Protein AF-0000000087667902 (afdb_homodimer)

Structure (mmCIF, N/CA/C/O backbone):
data_AF-0000000087667902-model_v1
#
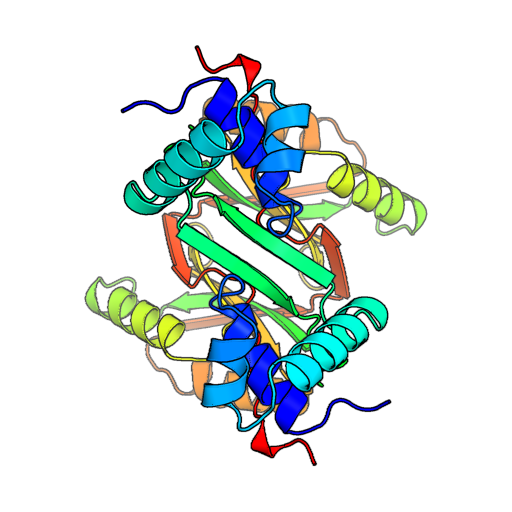loop_
_entity.id
_entity.type
_entity.pdbx_description
1 polymer 'ArsR family transcriptional regulator'
#
loop_
_atom_site.group_PDB
_atom_site.id
_atom_site.type_symbol
_atom_site.label_atom_id
_atom_site.label_alt_id
_atom_site.label_comp_id
_atom_site.label_asym_id
_atom_site.label_entity_id
_atom_site.label_seq_id
_atom_site.pdbx_PDB_ins_code
_atom_site.Cartn_x
_atom_site.Cartn_y
_atom_site.Cartn_z
_atom_site.occupancy
_atom_site.B_iso_or_equiv
_atom_site.auth_seq_id
_atom_site.auth_comp_id
_atom_site.auth_asym_id
_atom_site.auth_atom_id
_atom_site.pdbx_PDB_model_num
ATOM 1 N N . MET A 1 1 ? 5.004 14.547 21.516 1 58.75 1 MET A N 1
ATOM 2 C CA . MET A 1 1 ? 4.434 15.859 21.219 1 58.75 1 MET A CA 1
ATOM 3 C C . MET A 1 1 ? 3.492 15.789 20.016 1 58.75 1 MET A C 1
ATOM 5 O O . MET A 1 1 ? 3.701 14.992 19.109 1 58.75 1 MET A O 1
ATOM 9 N N . PRO A 1 2 ? 2.426 16.562 20.031 1 82.88 2 PRO A N 1
ATOM 10 C CA . PRO A 1 2 ? 1.432 16.516 18.953 1 82.88 2 PRO A CA 1
ATOM 11 C C . PRO A 1 2 ? 1.972 17.031 17.625 1 82.88 2 PRO A C 1
ATOM 13 O O . PRO A 1 2 ? 2.857 17.891 17.609 1 82.88 2 PRO A O 1
ATOM 16 N N . ILE A 1 3 ? 1.741 16.406 16.531 1 91.69 3 ILE A N 1
ATOM 17 C CA . ILE A 1 3 ? 2.057 16.828 15.172 1 91.69 3 ILE A CA 1
ATOM 18 C C . ILE A 1 3 ? 1.491 18.219 14.914 1 91.69 3 ILE A C 1
ATOM 20 O O . ILE A 1 3 ? 0.344 18.5 15.266 1 91.69 3 ILE A O 1
ATOM 24 N N . ASP A 1 4 ? 2.363 19.141 14.516 1 95.12 4 ASP A N 1
ATOM 25 C CA . ASP A 1 4 ? 1.864 20.484 14.188 1 95.12 4 ASP A CA 1
ATOM 26 C C . ASP A 1 4 ? 1.759 20.672 12.68 1 95.12 4 ASP A C 1
ATOM 28 O O . ASP A 1 4 ? 1.912 19.719 11.914 1 95.12 4 ASP A O 1
ATOM 32 N N . ARG A 1 5 ? 1.435 21.906 12.273 1 95.88 5 ARG A N 1
ATOM 33 C CA . ARG A 1 5 ? 1.163 22.219 10.875 1 95.88 5 ARG A CA 1
ATOM 34 C C . ARG A 1 5 ? 2.393 21.953 10.008 1 95.88 5 ARG A C 1
ATOM 36 O O . ARG A 1 5 ? 2.277 21.453 8.891 1 95.88 5 ARG A O 1
ATOM 43 N N . LEU A 1 6 ? 3.531 22.312 10.484 1 96.31 6 LEU A N 1
ATOM 44 C CA . LEU A 1 6 ? 4.766 22.125 9.734 1 96.31 6 LEU A CA 1
ATOM 45 C C . LEU A 1 6 ? 5.074 20.641 9.57 1 96.31 6 LEU A C 1
ATOM 47 O O . LEU A 1 6 ? 5.488 20.188 8.5 1 96.31 6 LEU A O 1
ATOM 51 N N . ASP A 1 7 ? 4.867 19.875 10.641 1 97.12 7 ASP A N 1
ATOM 52 C CA . ASP A 1 7 ? 5.004 18.422 10.555 1 97.12 7 ASP A CA 1
ATOM 53 C C . ASP A 1 7 ? 4.086 17.859 9.477 1 97.12 7 ASP A C 1
ATOM 55 O O . ASP A 1 7 ? 4.512 17.016 8.672 1 97.12 7 ASP A O 1
ATOM 59 N N . ALA A 1 8 ? 2.859 18.312 9.531 1 96.5 8 ALA A N 1
ATOM 60 C CA . ALA A 1 8 ? 1.869 17.844 8.57 1 96.5 8 ALA A CA 1
ATOM 61 C C . ALA A 1 8 ? 2.318 18.125 7.141 1 96.5 8 ALA A C 1
ATOM 63 O O . ALA A 1 8 ? 2.184 17.281 6.258 1 96.5 8 ALA A O 1
ATOM 64 N N . LYS A 1 9 ? 2.805 19.281 6.895 1 96.88 9 LYS A N 1
ATOM 65 C CA . LYS A 1 9 ? 3.297 19.641 5.566 1 96.88 9 LYS A CA 1
ATOM 66 C C . LYS A 1 9 ? 4.457 18.734 5.152 1 96.88 9 LYS A C 1
ATOM 68 O O . LYS A 1 9 ? 4.512 18.266 4.012 1 96.88 9 LYS A O 1
ATOM 73 N N . LEU A 1 10 ? 5.398 18.547 6.062 1 97.75 10 LEU A N 1
ATOM 74 C CA . LEU A 1 10 ? 6.527 17.656 5.785 1 97.75 10 LEU A CA 1
ATOM 75 C C . LEU A 1 10 ? 6.047 16.25 5.449 1 97.75 10 LEU A C 1
ATOM 77 O O . LEU A 1 10 ? 6.535 15.641 4.496 1 97.75 10 LEU A O 1
ATOM 81 N N . LEU A 1 11 ? 5.117 15.797 6.223 1 97.56 11 LEU A N 1
ATOM 82 C CA . LEU A 1 11 ? 4.582 14.453 6.012 1 97.56 11 LEU A CA 1
ATOM 83 C C . LEU A 1 11 ? 3.945 14.328 4.633 1 97.56 11 LEU A C 1
ATOM 85 O O . LEU A 1 11 ? 4.098 13.305 3.963 1 97.56 11 LEU A O 1
ATOM 89 N N . ASN A 1 12 ? 3.258 15.336 4.238 1 96.38 12 ASN A N 1
ATOM 90 C CA . ASN A 1 12 ? 2.664 15.328 2.906 1 96.38 12 ASN A CA 1
ATOM 91 C C . ASN A 1 12 ? 3.727 15.195 1.82 1 96.38 12 ASN A C 1
ATOM 93 O O . ASN A 1 12 ? 3.551 14.438 0.863 1 96.38 12 ASN A O 1
ATOM 97 N N . LEU A 1 13 ? 4.77 15.867 1.963 1 97.12 13 LEU A N 1
ATOM 98 C CA . LEU A 1 13 ? 5.824 15.898 0.954 1 97.12 13 LEU A CA 1
ATOM 99 C C . LEU A 1 13 ? 6.547 14.555 0.89 1 97.12 13 LEU A C 1
ATOM 101 O O . LEU A 1 13 ? 6.785 14.023 -0.198 1 97.12 13 LEU A O 1
ATOM 105 N N . ILE A 1 14 ? 6.801 13.93 2.018 1 97.31 14 ILE A N 1
ATOM 106 C CA . ILE A 1 14 ? 7.668 12.758 2.029 1 97.31 14 ILE A CA 1
ATOM 107 C C . ILE A 1 14 ? 6.852 11.508 1.699 1 97.31 14 ILE A C 1
ATOM 109 O O . ILE A 1 14 ? 7.414 10.461 1.375 1 97.31 14 ILE A O 1
ATOM 113 N N . GLN A 1 15 ? 5.559 11.57 1.799 1 96.25 15 GLN A N 1
ATOM 114 C CA . GLN A 1 15 ? 4.719 10.445 1.392 1 96.25 15 GLN A CA 1
ATOM 115 C C . GLN A 1 15 ? 4.793 10.227 -0.117 1 96.25 15 GLN A C 1
ATOM 117 O O . GLN A 1 15 ? 4.531 9.125 -0.601 1 96.25 15 GLN A O 1
ATOM 122 N N . THR A 1 16 ? 5.137 11.297 -0.818 1 94.19 16 THR A N 1
ATOM 123 C CA . THR A 1 16 ? 5.188 11.219 -2.273 1 94.19 16 THR A CA 1
ATOM 124 C C . THR A 1 16 ? 6.617 10.992 -2.756 1 94.19 16 THR A C 1
ATOM 126 O O . THR A 1 16 ? 6.84 10.289 -3.744 1 94.19 16 THR A O 1
ATOM 129 N N . ASN A 1 17 ? 7.496 11.641 -2.055 1 96.44 17 ASN A N 1
ATOM 130 C CA . ASN A 1 17 ? 8.922 11.539 -2.367 1 96.44 17 ASN A CA 1
ATOM 131 C C . ASN A 1 17 ? 9.781 11.758 -1.124 1 96.44 17 ASN A C 1
ATOM 133 O O . ASN A 1 17 ? 9.961 12.891 -0.675 1 96.44 17 ASN A O 1
ATOM 137 N N . ASN A 1 18 ? 10.375 10.633 -0.729 1 97.19 18 ASN A N 1
ATOM 138 C CA . ASN A 1 18 ? 11.164 10.773 0.49 1 97.19 18 ASN A CA 1
ATOM 139 C C . ASN A 1 18 ? 12.656 10.852 0.186 1 97.19 18 ASN A C 1
ATOM 141 O O . ASN A 1 18 ? 13.484 10.648 1.072 1 97.19 18 ASN A O 1
ATOM 145 N N . ARG A 1 19 ? 12.984 11.141 -1.003 1 94.94 19 ARG A N 1
ATOM 146 C CA . ARG A 1 19 ? 14.383 11.289 -1.393 1 94.94 19 ARG A CA 1
ATOM 147 C C . ARG A 1 19 ? 14.789 12.758 -1.423 1 94.94 19 ARG A C 1
ATOM 149 O O . ARG A 1 19 ? 15.969 13.078 -1.594 1 94.94 19 ARG A O 1
ATOM 156 N N . ARG A 1 20 ? 13.82 13.594 -1.288 1 94.75 20 ARG A N 1
ATOM 157 C CA . ARG A 1 20 ? 14.172 15.008 -1.221 1 94.75 20 ARG A CA 1
ATOM 158 C C . ARG A 1 20 ? 15.094 15.289 -0.039 1 94.75 20 ARG A C 1
ATOM 160 O O . ARG A 1 20 ? 14.867 14.789 1.064 1 94.75 20 ARG A O 1
ATOM 167 N N . GLY A 1 21 ? 16.062 16.078 -0.314 1 94.62 21 GLY A N 1
ATOM 168 C CA . GLY A 1 21 ? 16.969 16.453 0.768 1 94.62 21 GLY A CA 1
ATOM 169 C C . GLY A 1 21 ? 16.344 17.422 1.757 1 94.62 21 GLY A C 1
ATOM 170 O O . GLY A 1 21 ? 15.344 18.078 1.448 1 94.62 21 GLY A O 1
ATOM 171 N N . SER A 1 22 ? 16.969 17.453 2.889 1 96.75 22 SER A N 1
ATOM 172 C CA . SER A 1 22 ? 16.453 18.312 3.943 1 96.75 22 SER A CA 1
ATOM 173 C C . SER A 1 22 ? 16.469 19.781 3.521 1 96.75 22 SER A C 1
ATOM 175 O O . SER A 1 22 ? 15.594 20.562 3.918 1 96.75 22 SER A O 1
ATOM 177 N N . GLU A 1 23 ? 17.422 20.156 2.738 1 97.5 23 GLU A N 1
ATOM 178 C CA . GLU A 1 23 ? 17.484 21.531 2.252 1 97.5 23 GLU A CA 1
ATOM 179 C C . GLU A 1 23 ? 16.281 21.859 1.371 1 97.5 23 GLU A C 1
ATOM 181 O O . GLU A 1 23 ? 15.625 22.891 1.576 1 97.5 23 GLU A O 1
ATOM 186 N N . GLU A 1 24 ? 16.047 21.062 0.452 1 97.88 24 GLU A N 1
ATOM 187 C CA . GLU A 1 24 ? 14.898 21.25 -0.438 1 97.88 24 GLU A CA 1
ATOM 188 C C . GLU A 1 24 ? 13.586 21.25 0.339 1 97.88 24 GLU A C 1
ATOM 190 O O . GLU A 1 24 ? 12.734 22.109 0.12 1 97.88 24 GLU A O 1
ATOM 195 N N . LEU A 1 25 ? 13.406 20.328 1.23 1 98 25 LEU A N 1
ATOM 196 C CA . LEU A 1 25 ? 12.203 20.25 2.053 1 98 25 LEU A CA 1
ATOM 197 C C . LEU A 1 25 ? 12.023 21.516 2.883 1 98 25 LEU A C 1
ATOM 199 O O . LEU A 1 25 ? 10.914 22.031 3.004 1 98 25 LEU A O 1
ATOM 203 N N . GLY A 1 26 ? 13.141 21.906 3.439 1 98.06 26 GLY A N 1
ATOM 204 C CA . GLY A 1 26 ? 13.094 23.141 4.223 1 98.06 26 GLY A CA 1
ATOM 205 C C . GLY A 1 26 ? 12.602 24.328 3.434 1 98.06 26 GLY A C 1
ATOM 206 O O . GLY A 1 26 ? 11.781 25.109 3.924 1 98.06 26 GLY A O 1
ATOM 207 N N . GLU A 1 27 ? 13.055 24.484 2.193 1 97.94 27 GLU A N 1
ATOM 208 C CA . GLU A 1 27 ? 12.625 25.562 1.312 1 97.94 27 GLU A CA 1
ATOM 209 C C . GLU A 1 27 ? 11.125 25.5 1.043 1 97.94 27 GLU A C 1
ATOM 211 O O . GLU A 1 27 ? 10.453 26.531 0.978 1 97.94 27 GLU A O 1
ATOM 216 N N . LEU A 1 28 ? 10.641 24.375 0.966 1 96.75 28 LEU A N 1
ATOM 217 C CA . LEU A 1 28 ? 9.242 24.172 0.6 1 96.75 28 LEU A CA 1
ATOM 218 C C . LEU A 1 28 ? 8.32 24.484 1.778 1 96.75 28 LEU A C 1
ATOM 220 O O . LEU A 1 28 ? 7.18 24.906 1.587 1 96.75 28 LEU A O 1
ATOM 224 N N . VAL A 1 29 ? 8.789 24.312 2.99 1 96.94 29 VAL A N 1
ATOM 225 C CA . VAL A 1 29 ? 7.863 24.422 4.113 1 96.94 29 VAL A CA 1
ATOM 226 C C . VAL A 1 29 ? 8.266 25.594 5.004 1 96.94 29 VAL A C 1
ATOM 228 O O . VAL A 1 29 ? 7.598 25.891 6 1 96.94 29 VAL A O 1
ATOM 231 N N . GLY A 1 30 ? 9.438 26.203 4.746 1 97 30 GLY A N 1
ATOM 232 C CA . GLY A 1 30 ? 9.867 27.359 5.508 1 97 30 GLY A CA 1
ATOM 233 C C . GLY A 1 30 ? 10.648 27 6.758 1 97 30 GLY A C 1
ATOM 234 O O . GLY A 1 30 ? 10.43 27.578 7.824 1 97 30 GLY A O 1
ATOM 235 N N . LEU A 1 31 ? 11.516 26.062 6.641 1 97.44 31 LEU A N 1
ATOM 236 C CA . LEU A 1 31 ? 12.359 25.609 7.742 1 97.44 31 LEU A CA 1
ATOM 237 C C . LEU A 1 31 ? 13.82 25.516 7.309 1 97.44 31 LEU A C 1
ATOM 239 O O . LEU A 1 31 ? 14.109 25.469 6.109 1 97.44 31 LEU A O 1
ATOM 243 N N . SER A 1 32 ? 14.625 25.531 8.328 1 97.94 32 SER A N 1
ATOM 244 C CA . SER A 1 32 ? 16.016 25.203 8.055 1 97.94 32 SER A CA 1
ATOM 245 C C . SER A 1 32 ? 16.188 23.703 7.809 1 97.94 32 SER A C 1
ATOM 247 O O . SER A 1 32 ? 15.359 22.906 8.234 1 97.94 32 SER A O 1
ATOM 249 N N . SER A 1 33 ? 17.297 23.375 7.176 1 97.88 33 SER A N 1
ATOM 250 C CA . SER A 1 33 ? 17.625 21.969 6.957 1 97.88 33 SER A CA 1
ATOM 251 C C . SER A 1 33 ? 17.734 21.219 8.281 1 97.88 33 SER A C 1
ATOM 253 O O . SER A 1 33 ? 17.25 20.078 8.398 1 97.88 33 SER A O 1
ATOM 255 N N . THR A 1 34 ? 18.312 21.828 9.219 1 98.12 34 THR A N 1
ATOM 256 C CA . THR A 1 34 ? 18.516 21.203 10.531 1 98.12 34 THR A CA 1
ATOM 257 C C . THR A 1 34 ? 17.172 20.969 11.211 1 98.12 34 THR A C 1
ATOM 259 O O . THR A 1 34 ? 16.953 19.922 11.828 1 98.12 34 THR A O 1
ATOM 262 N N . ALA A 1 35 ? 16.312 21.906 11.117 1 97.81 35 ALA A N 1
ATOM 263 C CA . ALA A 1 35 ? 14.977 21.781 11.703 1 97.81 35 ALA A CA 1
ATOM 264 C C . ALA A 1 35 ? 14.203 20.641 11.047 1 97.81 35 ALA A C 1
ATOM 266 O O . ALA A 1 35 ? 13.523 19.859 11.734 1 97.81 35 ALA A O 1
ATOM 267 N N . VAL A 1 36 ? 14.305 20.516 9.734 1 98.19 36 VAL A N 1
ATOM 268 C CA . VAL A 1 36 ? 13.648 19.438 9 1 98.19 36 VAL A CA 1
ATOM 269 C C . VAL A 1 36 ? 14.18 18.094 9.484 1 98.19 36 VAL A C 1
ATOM 271 O O . VAL A 1 36 ? 13.398 17.188 9.781 1 98.19 36 VAL A O 1
ATOM 274 N N . GLN A 1 37 ? 15.469 18 9.586 1 97.62 37 GLN A N 1
ATOM 275 C CA . GLN A 1 37 ? 16.094 16.75 10.016 1 97.62 37 GLN A CA 1
ATOM 276 C C . GLN A 1 37 ? 15.617 16.344 11.406 1 97.62 37 GLN A C 1
ATOM 278 O O . GLN A 1 37 ? 15.273 15.188 11.641 1 97.62 37 GLN A O 1
ATOM 283 N N . ARG A 1 38 ? 15.648 17.266 12.25 1 97.69 38 ARG A N 1
ATOM 284 C CA . ARG A 1 38 ? 15.227 17.016 13.625 1 97.69 38 ARG A CA 1
ATOM 285 C C . ARG A 1 38 ? 13.773 16.562 13.68 1 97.69 38 ARG A C 1
ATOM 287 O O . ARG A 1 38 ? 13.438 15.602 14.375 1 97.69 38 ARG A O 1
ATOM 294 N N . ARG A 1 39 ? 12.969 17.219 12.984 1 97.62 39 ARG A N 1
ATOM 295 C CA . ARG A 1 39 ? 11.539 16.906 12.992 1 97.62 39 ARG A CA 1
ATOM 296 C C . ARG A 1 39 ? 11.273 15.531 12.398 1 97.62 39 ARG A C 1
ATOM 298 O O . ARG A 1 39 ? 10.516 14.742 12.961 1 97.62 39 ARG A O 1
ATOM 305 N N . LEU A 1 40 ? 11.859 15.258 11.273 1 97.62 40 LEU A N 1
ATOM 306 C CA . LEU A 1 40 ? 11.656 13.961 10.648 1 97.62 40 LEU A CA 1
ATOM 307 C C . LEU A 1 40 ? 12.172 12.836 11.539 1 97.62 40 LEU A C 1
ATOM 309 O O . LEU A 1 40 ? 11.547 11.773 11.641 1 97.62 40 LEU A O 1
ATOM 313 N N . LYS A 1 41 ? 13.312 13.086 12.141 1 97.19 41 LYS A N 1
ATOM 314 C CA . LYS A 1 41 ? 13.836 12.109 13.086 1 97.19 41 LYS A CA 1
ATOM 315 C C . LYS A 1 41 ? 12.844 11.844 14.211 1 97.19 41 LYS A C 1
ATOM 317 O O . LYS A 1 41 ? 12.609 10.688 14.578 1 97.19 41 LYS A O 1
ATOM 322 N N . LYS A 1 42 ? 12.297 12.82 14.758 1 97.69 42 LYS A N 1
ATOM 323 C CA . LYS A 1 42 ? 11.32 12.703 15.836 1 97.69 42 LYS A CA 1
ATOM 324 C C . LYS A 1 42 ? 10.062 11.977 15.359 1 97.69 42 LYS A C 1
ATOM 326 O O . LYS A 1 42 ? 9.523 11.125 16.062 1 97.69 42 LYS A O 1
ATOM 331 N N . LEU A 1 43 ? 9.586 12.344 14.188 1 97.69 43 LEU A N 1
ATOM 332 C CA . LEU A 1 43 ? 8.391 11.727 13.625 1 97.69 43 LEU A CA 1
ATOM 333 C C . LEU A 1 43 ? 8.594 10.227 13.43 1 97.69 43 LEU A C 1
ATOM 335 O O . LEU A 1 43 ? 7.664 9.438 13.609 1 97.69 43 LEU A O 1
ATOM 339 N N . ARG A 1 44 ? 9.75 9.82 13.031 1 97.06 44 ARG A N 1
ATOM 340 C CA . ARG A 1 44 ? 10.078 8.406 12.898 1 97.06 44 ARG A CA 1
ATOM 341 C C . ARG A 1 44 ? 10.164 7.727 14.266 1 97.06 44 ARG A C 1
ATOM 343 O O . ARG A 1 44 ? 9.617 6.645 14.461 1 97.06 44 ARG A O 1
ATOM 350 N N . ALA A 1 45 ? 10.805 8.367 15.227 1 96.88 45 ALA A N 1
ATOM 351 C CA . ALA A 1 45 ? 10.961 7.816 16.562 1 96.88 45 ALA A CA 1
ATOM 352 C C . ALA A 1 45 ? 9.602 7.629 17.25 1 96.88 45 ALA A C 1
ATOM 354 O O . ALA A 1 45 ? 9.406 6.672 17.984 1 96.88 45 ALA A O 1
ATOM 355 N N . ASP A 1 46 ? 8.711 8.523 16.938 1 96.31 46 ASP A N 1
ATOM 356 C CA . ASP A 1 46 ? 7.391 8.508 17.562 1 96.31 46 ASP A CA 1
ATOM 357 C C . ASP A 1 46 ? 6.453 7.547 16.828 1 96.31 46 ASP A C 1
ATOM 359 O O . ASP A 1 46 ? 5.309 7.359 17.25 1 96.31 46 ASP A O 1
ATOM 363 N N . GLY A 1 47 ? 6.871 7.016 15.75 1 95.38 47 GLY A N 1
ATOM 364 C CA . GLY A 1 47 ? 6.09 6.016 15.047 1 95.38 47 GLY A CA 1
ATOM 365 C C . GLY A 1 47 ? 5.07 6.613 14.094 1 95.38 47 GLY A C 1
ATOM 366 O O . GLY A 1 47 ? 4.16 5.918 13.633 1 95.38 47 GLY A O 1
ATOM 367 N N . VAL A 1 48 ? 5.145 7.945 13.867 1 96.44 48 VAL A N 1
ATOM 368 C CA . VAL A 1 48 ? 4.277 8.578 12.875 1 96.44 48 VAL A CA 1
ATOM 369 C C . VAL A 1 48 ? 4.652 8.086 11.477 1 96.44 48 VAL A C 1
ATOM 371 O O . VAL A 1 48 ? 3.779 7.789 10.664 1 96.44 48 VAL A O 1
ATOM 374 N N . ILE A 1 49 ? 5.941 8.141 11.266 1 96.56 49 ILE A N 1
ATOM 375 C CA . ILE A 1 49 ? 6.492 7.492 10.078 1 96.56 49 ILE A CA 1
ATOM 376 C C . ILE A 1 49 ? 6.922 6.07 10.43 1 96.56 49 ILE A C 1
ATOM 378 O O . ILE A 1 49 ? 7.848 5.867 11.219 1 96.56 49 ILE A O 1
ATOM 382 N N . GLU A 1 50 ? 6.348 5.117 9.836 1 94.31 50 GLU A N 1
ATOM 383 C CA . GLU A 1 50 ? 6.629 3.742 10.242 1 94.31 50 GLU A CA 1
ATOM 384 C C . GLU A 1 50 ? 7.668 3.1 9.328 1 94.31 50 GLU A C 1
ATOM 386 O O . GLU A 1 50 ? 8.203 2.035 9.641 1 94.31 50 GLU A O 1
ATOM 391 N N . GLY A 1 51 ? 7.902 3.727 8.172 1 95.31 51 GLY A N 1
ATOM 392 C CA . GLY A 1 51 ? 8.906 3.188 7.273 1 95.31 51 GLY A CA 1
ATOM 393 C C . GLY A 1 51 ? 9.195 4.098 6.09 1 95.31 51 GLY A C 1
ATOM 394 O O . GLY A 1 51 ? 8.383 4.961 5.75 1 95.31 51 GLY A O 1
ATOM 395 N N . ASP A 1 52 ? 10.383 3.949 5.52 1 97.06 52 ASP A N 1
ATOM 396 C CA . ASP A 1 52 ? 10.828 4.562 4.273 1 97.06 52 ASP A CA 1
ATOM 397 C C . ASP A 1 52 ? 11.188 3.502 3.234 1 97.06 52 ASP A C 1
ATOM 399 O O . ASP A 1 52 ? 12.086 2.691 3.449 1 97.06 52 ASP A O 1
ATOM 403 N N . VAL A 1 53 ? 10.453 3.574 2.117 1 97.06 53 VAL A N 1
ATOM 404 C CA . VAL A 1 53 ? 10.562 2.41 1.246 1 97.06 53 VAL A CA 1
ATOM 405 C C . VAL A 1 53 ? 10.562 2.855 -0.215 1 97.06 53 VAL A C 1
ATOM 407 O O . VAL A 1 53 ?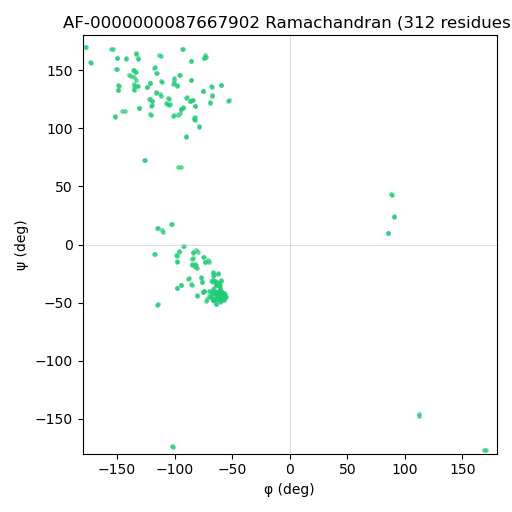 10.156 3.977 -0.528 1 97.06 53 VAL A O 1
ATOM 410 N N . SER A 1 54 ? 11.078 1.951 -1.054 1 97.12 54 SER A N 1
ATOM 411 C CA . SER A 1 54 ? 10.898 2.062 -2.498 1 97.12 54 SER A CA 1
ATOM 412 C C . SER A 1 54 ? 9.797 1.137 -2.994 1 97.12 54 SER A C 1
ATOM 414 O O . SER A 1 54 ? 9.672 0.002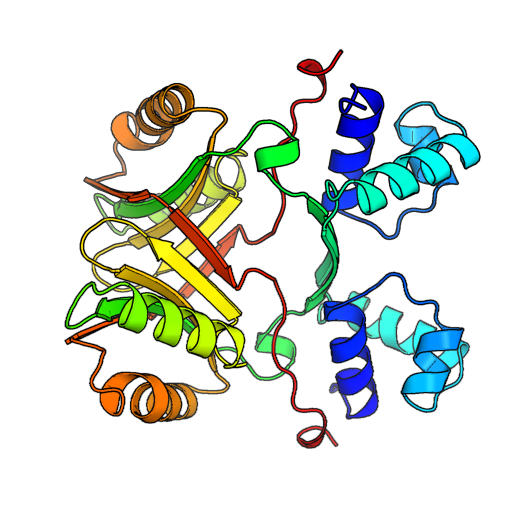 -2.529 1 97.12 54 SER A O 1
ATOM 416 N N . ILE A 1 55 ? 9.047 1.634 -3.855 1 95.25 55 ILE A N 1
ATOM 417 C CA . ILE A 1 55 ? 7.945 0.864 -4.418 1 95.25 55 ILE A CA 1
ATOM 418 C C . ILE A 1 55 ? 8.391 0.188 -5.711 1 95.25 55 ILE A C 1
ATOM 420 O O . ILE A 1 55 ? 8.711 0.863 -6.695 1 95.25 55 ILE A O 1
ATOM 424 N N . VAL A 1 56 ? 8.367 -1.14 -5.668 1 95.38 56 VAL A N 1
ATOM 425 C CA . VAL A 1 56 ? 8.75 -1.936 -6.824 1 95.38 56 VAL A CA 1
ATOM 426 C C . VAL A 1 56 ? 7.508 -2.381 -7.59 1 95.38 56 VAL A C 1
ATOM 428 O O . VAL A 1 56 ? 6.516 -2.797 -6.98 1 95.38 56 VAL A O 1
ATOM 431 N N . VAL A 1 57 ? 7.617 -2.271 -8.914 1 92 57 VAL A N 1
ATOM 432 C CA . VAL A 1 57 ? 6.504 -2.691 -9.758 1 92 57 VAL A CA 1
ATOM 433 C C . VAL A 1 57 ? 6.555 -4.203 -9.969 1 92 57 VAL A C 1
ATOM 435 O O . VAL A 1 57 ? 7.48 -4.719 -10.594 1 92 57 VAL A O 1
ATOM 438 N N . PRO A 1 58 ? 5.504 -4.879 -9.523 1 91.25 58 PRO A N 1
ATOM 439 C CA . PRO A 1 58 ? 5.57 -6.344 -9.5 1 91.25 58 PRO A CA 1
ATOM 440 C C . PRO A 1 58 ? 5.82 -6.941 -10.883 1 91.25 58 PRO A C 1
ATOM 442 O O . PRO A 1 58 ? 6.629 -7.863 -11.023 1 91.25 58 PRO A O 1
ATOM 445 N N . LYS A 1 59 ? 5.176 -6.48 -11.914 1 90.56 59 LYS A N 1
ATOM 446 C CA . LYS A 1 59 ? 5.309 -7.051 -13.25 1 90.56 59 LYS A CA 1
ATOM 447 C C . LYS A 1 59 ? 6.754 -6.98 -13.742 1 90.56 59 LYS A C 1
ATOM 449 O O . LYS A 1 59 ? 7.207 -7.852 -14.484 1 90.56 59 LYS A O 1
ATOM 454 N N . THR A 1 60 ? 7.473 -6 -13.328 1 91.88 60 THR A N 1
ATOM 455 C CA . THR A 1 60 ? 8.836 -5.777 -13.797 1 91.88 60 THR A CA 1
ATOM 456 C C . THR A 1 60 ? 9.789 -6.793 -13.18 1 91.88 60 THR A C 1
ATOM 458 O O . THR A 1 60 ? 10.922 -6.953 -13.648 1 91.88 60 THR A O 1
ATOM 461 N N . ILE A 1 61 ? 9.344 -7.461 -12.141 1 92.25 61 ILE A N 1
ATOM 462 C CA . ILE A 1 61 ? 10.195 -8.453 -11.5 1 92.25 61 ILE A CA 1
ATOM 463 C C . ILE A 1 61 ? 9.578 -9.844 -11.672 1 92.25 61 ILE A C 1
ATOM 465 O O . ILE A 1 61 ? 9.875 -10.758 -10.891 1 92.25 61 ILE A O 1
ATOM 469 N N . GLY A 1 62 ? 8.664 -9.992 -12.508 1 90.06 62 GLY A N 1
ATOM 470 C CA . GLY A 1 62 ? 8.148 -11.297 -12.898 1 90.06 62 GLY A CA 1
ATOM 471 C C . GLY A 1 62 ? 6.977 -11.75 -12.047 1 90.06 62 GLY A C 1
ATOM 472 O O . GLY A 1 62 ? 6.781 -12.953 -11.844 1 90.06 62 GLY A O 1
ATOM 473 N N . ARG A 1 63 ? 6.293 -10.875 -11.484 1 91.62 63 ARG A N 1
ATOM 474 C CA . ARG A 1 63 ? 5.105 -11.195 -10.703 1 91.62 63 ARG A CA 1
ATOM 475 C C . ARG A 1 63 ? 3.898 -10.391 -11.172 1 91.62 63 ARG A C 1
ATOM 477 O O . ARG A 1 63 ? 3.395 -9.531 -10.445 1 91.62 63 ARG A O 1
ATOM 484 N N . PRO A 1 64 ? 3.365 -10.688 -12.266 1 92.88 64 PRO A N 1
ATOM 485 C CA . PRO A 1 64 ? 2.312 -9.867 -12.875 1 92.88 64 PRO A CA 1
ATOM 486 C C . PRO A 1 64 ? 0.931 -10.164 -12.297 1 92.88 64 PRO A C 1
ATOM 488 O O . PRO A 1 64 ? -0.007 -9.391 -12.5 1 92.88 64 PRO A O 1
ATOM 491 N N . VAL A 1 65 ? 0.788 -11.281 -11.633 1 94.19 65 VAL A N 1
ATOM 492 C CA . VAL A 1 65 ? -0.527 -11.695 -11.148 1 94.19 65 VAL A CA 1
ATOM 493 C C . VAL A 1 65 ? -0.762 -11.141 -9.742 1 94.19 65 VAL A C 1
ATOM 495 O O . VAL A 1 65 ? 0.092 -11.289 -8.867 1 94.19 65 VAL A O 1
ATOM 498 N N . SER A 1 66 ? -1.796 -10.492 -9.57 1 94.75 66 SER A N 1
ATOM 499 C CA . SER A 1 66 ? -2.244 -10.031 -8.258 1 94.75 66 SER A CA 1
ATOM 500 C C . SER A 1 66 ? -3.732 -10.289 -8.062 1 94.75 66 SER A C 1
ATOM 502 O O . SER A 1 66 ? -4.531 -10.094 -8.977 1 94.75 66 SER A O 1
ATOM 504 N N . MET A 1 67 ? -4.078 -10.742 -6.863 1 95.94 67 MET A N 1
ATOM 505 C CA . MET A 1 67 ? -5.465 -11.102 -6.566 1 95.94 67 MET A CA 1
ATOM 506 C C . MET A 1 67 ? -5.855 -10.633 -5.168 1 95.94 67 MET A C 1
ATOM 508 O O . MET A 1 67 ? -5.027 -10.641 -4.254 1 95.94 67 MET A O 1
ATOM 512 N N . PHE A 1 68 ? -7.121 -10.266 -5.086 1 97.06 68 PHE A N 1
ATOM 513 C CA . PHE A 1 68 ? -7.746 -10.211 -3.771 1 97.06 68 PHE A CA 1
ATOM 514 C C . PHE A 1 68 ? -8.297 -11.578 -3.379 1 97.06 68 PHE A C 1
ATOM 516 O O . PHE A 1 68 ? -8.883 -12.281 -4.211 1 97.06 68 PHE A O 1
ATOM 523 N N . VAL A 1 69 ? -8.148 -11.898 -2.129 1 96.62 69 VAL A N 1
ATOM 524 C CA . VAL A 1 69 ? -8.727 -13.141 -1.621 1 96.62 69 VAL A CA 1
ATOM 525 C C . VAL A 1 69 ? -9.516 -12.859 -0.348 1 96.62 69 VAL A C 1
ATOM 527 O O . VAL A 1 69 ? -8.969 -12.367 0.639 1 96.62 69 VAL A O 1
ATOM 530 N N . LEU A 1 70 ? -10.805 -13.117 -0.412 1 96.62 70 LEU A N 1
ATOM 531 C CA . LEU A 1 70 ? -11.656 -13.117 0.777 1 96.62 70 LEU A CA 1
ATOM 532 C C . LEU A 1 70 ? -11.641 -14.484 1.456 1 96.62 70 LEU A C 1
ATOM 534 O O . LEU A 1 70 ? -12 -15.492 0.839 1 96.62 70 LEU A O 1
ATOM 538 N N . VAL A 1 71 ? -11.273 -14.453 2.715 1 96.81 71 VAL A N 1
ATOM 539 C CA . VAL A 1 71 ? -11.133 -15.719 3.432 1 96.81 71 VAL A CA 1
ATOM 540 C C . VAL A 1 71 ? -12.141 -15.789 4.574 1 96.81 71 VAL A C 1
ATOM 542 O O . VAL A 1 71 ? -12.289 -14.828 5.332 1 96.81 71 VAL A O 1
ATOM 545 N N . THR A 1 72 ? -12.828 -16.891 4.621 1 96.44 72 THR A N 1
ATOM 546 C CA . THR A 1 72 ? -13.719 -17.172 5.738 1 96.44 72 THR A CA 1
ATOM 547 C C . THR A 1 72 ? -13.195 -18.344 6.559 1 96.44 72 THR A C 1
ATOM 549 O O . THR A 1 72 ? -12.875 -19.406 6.012 1 96.44 72 THR A O 1
ATOM 552 N N . LEU A 1 73 ? -13.117 -18.125 7.844 1 95.69 73 LEU A N 1
ATOM 553 C CA . LEU A 1 73 ? -12.625 -19.172 8.734 1 95.69 73 LEU A CA 1
ATOM 554 C C . LEU A 1 73 ? -13.758 -20.109 9.156 1 95.69 73 LEU A C 1
ATOM 556 O O . LEU A 1 73 ? -14.93 -19.734 9.102 1 95.69 73 LEU A O 1
ATOM 560 N N . GLU A 1 74 ? -13.398 -21.312 9.57 1 91.5 74 GLU A N 1
ATOM 561 C CA . GLU A 1 74 ? -14.367 -22.312 10.039 1 91.5 74 GLU A CA 1
ATOM 562 C C . GLU A 1 74 ? -15.023 -21.859 11.344 1 91.5 74 GLU A C 1
ATOM 564 O O . GLU A 1 74 ? -16.219 -22.078 11.547 1 91.5 74 GLU A O 1
ATOM 569 N N . ARG A 1 75 ? -14.219 -21.422 12.227 1 87.19 75 ARG A N 1
ATOM 570 C CA . ARG A 1 75 ? -14.648 -20.891 13.516 1 87.19 75 ARG A CA 1
ATOM 571 C C . ARG A 1 75 ? -13.898 -19.609 13.852 1 87.19 75 ARG A C 1
ATOM 573 O O . ARG A 1 75 ? -12.734 -19.438 13.461 1 87.19 75 ARG A O 1
ATOM 580 N N . GLU A 1 76 ? -14.68 -18.797 14.461 1 82.75 76 GLU A N 1
ATOM 581 C CA . GLU A 1 76 ? -14.031 -17.562 14.883 1 82.75 76 GLU A CA 1
ATOM 582 C C . GLU A 1 76 ? -13.602 -17.625 16.344 1 82.75 76 GLU A C 1
ATOM 584 O O . GLU A 1 76 ? -14.242 -17.031 17.219 1 82.75 76 GLU A O 1
ATOM 589 N N . ARG A 1 77 ? -12.664 -18.5 16.531 1 89.88 77 ARG A N 1
ATOM 590 C CA . ARG A 1 77 ? -11.992 -18.578 17.828 1 89.88 77 ARG A CA 1
ATOM 591 C C . ARG A 1 77 ? -10.703 -17.766 17.828 1 89.88 77 ARG A C 1
ATOM 593 O O . ARG A 1 77 ? -9.977 -17.75 16.844 1 89.88 77 ARG A O 1
ATOM 600 N N . ALA A 1 78 ? -10.477 -17.234 19 1 90.88 78 ALA A N 1
ATOM 601 C CA . ALA A 1 78 ? -9.328 -16.344 19.125 1 90.88 78 ALA A CA 1
ATOM 602 C C . ALA A 1 78 ? -8.039 -17.047 18.703 1 90.88 78 ALA A C 1
ATOM 604 O O . ALA A 1 78 ? -7.184 -16.453 18.047 1 90.88 78 ALA A O 1
ATOM 605 N N . ASP A 1 79 ? -7.883 -18.281 19.109 1 93.62 79 ASP A N 1
ATOM 606 C CA . ASP A 1 79 ? -6.652 -19 18.797 1 93.62 79 ASP A CA 1
ATOM 607 C C . ASP A 1 79 ? -6.531 -19.25 17.297 1 93.62 79 ASP A C 1
ATOM 609 O O . ASP A 1 79 ? -5.43 -19.219 16.734 1 93.62 79 ASP A O 1
ATOM 613 N N . ILE A 1 80 ? -7.613 -19.547 16.656 1 93.69 80 ILE A N 1
ATOM 614 C CA . ILE A 1 80 ? -7.629 -19.766 15.211 1 93.69 80 ILE A CA 1
ATOM 615 C C . ILE A 1 80 ? -7.328 -18.469 14.477 1 93.69 80 ILE A C 1
ATOM 617 O O . ILE A 1 80 ? -6.527 -18.438 13.539 1 93.69 80 ILE A O 1
ATOM 621 N N . VAL A 1 81 ? -7.945 -17.438 14.875 1 95.38 81 VAL A N 1
ATOM 622 C CA . VAL A 1 81 ? -7.727 -16.125 14.289 1 95.38 81 VAL A CA 1
ATOM 623 C C . VAL A 1 81 ? -6.254 -15.734 14.43 1 95.38 81 VAL A C 1
ATOM 625 O O . VAL A 1 81 ? -5.625 -15.305 13.461 1 95.38 81 VAL A O 1
ATOM 628 N N . ASP A 1 82 ? -5.703 -15.922 15.555 1 95.38 82 ASP A N 1
ATOM 629 C CA . ASP A 1 82 ? -4.316 -15.562 15.82 1 95.38 82 ASP A CA 1
ATOM 630 C C . ASP A 1 82 ? -3.361 -16.391 14.969 1 95.38 82 ASP A C 1
ATOM 632 O O . ASP A 1 82 ? -2.377 -15.875 14.438 1 95.38 82 ASP A O 1
ATOM 636 N N . ARG A 1 83 ? -3.617 -17.641 14.859 1 93.5 83 ARG A N 1
ATOM 637 C CA . ARG A 1 83 ? -2.791 -18.5 14.031 1 93.5 83 ARG A CA 1
ATOM 638 C C . ARG A 1 83 ? -2.836 -18.078 12.57 1 93.5 83 ARG A C 1
ATOM 640 O O . ARG A 1 83 ? -1.809 -18.047 11.891 1 93.5 83 ARG A O 1
ATOM 647 N N . PHE A 1 84 ? -3.988 -17.75 12.117 1 95.06 84 PHE A N 1
ATOM 648 C CA . PHE A 1 84 ? -4.109 -17.328 10.727 1 95.06 84 PHE A CA 1
ATOM 649 C C . PHE A 1 84 ? -3.387 -16.016 10.5 1 95.06 84 PHE A C 1
ATOM 651 O O . PHE A 1 84 ? -2.719 -15.828 9.477 1 95.06 84 PHE A O 1
ATOM 658 N N . LYS A 1 85 ? -3.492 -15.102 11.414 1 96.44 85 LYS A N 1
ATOM 659 C CA . LYS A 1 85 ? -2.74 -13.852 11.344 1 96.44 85 LYS A CA 1
ATOM 660 C C . LYS A 1 85 ? -1.242 -14.117 11.227 1 96.44 85 LYS A C 1
ATOM 662 O O . LYS A 1 85 ? -0.552 -13.484 10.43 1 96.44 85 LYS A O 1
ATOM 667 N N . GLN A 1 86 ? -0.769 -15.008 12.023 1 95.5 86 GLN A N 1
ATOM 668 C CA . GLN A 1 86 ? 0.647 -15.352 11.977 1 95.5 86 GLN A CA 1
ATOM 669 C C . GLN A 1 86 ? 1.023 -15.938 10.617 1 95.5 86 GLN A C 1
ATOM 671 O O . GLN A 1 86 ? 2.078 -15.609 10.07 1 95.5 86 GLN A O 1
ATOM 676 N N . SER A 1 87 ? 0.2 -16.781 10.094 1 94.25 87 SER A N 1
ATOM 677 C CA . SER A 1 87 ? 0.429 -17.359 8.773 1 94.25 87 SER A CA 1
ATOM 678 C C . SER A 1 87 ? 0.518 -16.266 7.703 1 94.25 87 SER A C 1
ATOM 680 O O . SER A 1 87 ? 1.364 -16.344 6.812 1 94.25 87 SER A O 1
ATOM 682 N N . ILE A 1 88 ? -0.384 -15.305 7.789 1 95.5 88 ILE A N 1
ATOM 683 C CA . ILE A 1 88 ? -0.391 -14.18 6.859 1 95.5 88 ILE A CA 1
ATOM 684 C C . ILE A 1 88 ? 0.953 -13.461 6.914 1 95.5 88 ILE A C 1
ATOM 686 O O . ILE A 1 88 ? 1.569 -13.203 5.875 1 95.5 88 ILE A O 1
ATOM 690 N N . ARG A 1 89 ? 1.448 -13.227 8.094 1 94.69 89 ARG A N 1
ATOM 691 C CA . ARG A 1 89 ? 2.688 -12.477 8.289 1 94.69 89 ARG A CA 1
ATOM 692 C C . ARG A 1 89 ? 3.883 -13.25 7.738 1 94.69 89 ARG A C 1
ATOM 694 O O . ARG A 1 89 ? 4.836 -12.648 7.238 1 94.69 89 ARG A O 1
ATOM 701 N N . GLN A 1 90 ? 3.832 -14.523 7.75 1 93.38 90 GLN A N 1
ATOM 702 C CA . GLN A 1 90 ? 4.988 -15.352 7.438 1 93.38 90 GLN A CA 1
ATOM 703 C C . GLN A 1 90 ? 4.977 -15.789 5.973 1 93.38 90 GLN A C 1
ATOM 705 O O . GLN A 1 90 ? 5.926 -16.422 5.496 1 93.38 90 GLN A O 1
ATOM 710 N N . THR A 1 91 ? 3.977 -15.516 5.289 1 93.31 91 THR A N 1
ATOM 711 C CA . THR A 1 91 ? 3.834 -15.984 3.914 1 93.31 91 THR A CA 1
ATOM 712 C C . THR A 1 91 ? 4.191 -14.875 2.928 1 93.31 91 THR A C 1
ATOM 714 O O . THR A 1 91 ? 3.428 -13.914 2.76 1 93.31 91 THR A O 1
ATOM 717 N N . PRO A 1 92 ? 5.246 -14.961 2.205 1 89.44 92 PRO A N 1
ATOM 718 C CA . PRO A 1 92 ? 5.738 -13.898 1.331 1 89.44 92 PRO A CA 1
ATOM 719 C C . PRO A 1 92 ? 4.781 -13.586 0.183 1 89.44 92 PRO A C 1
ATOM 721 O O . PRO A 1 92 ? 4.688 -12.438 -0.256 1 89.44 92 PRO A O 1
ATOM 724 N N . GLU A 1 93 ? 4.059 -14.586 -0.277 1 91.62 93 GLU A N 1
ATOM 725 C CA . GLU A 1 93 ? 3.131 -14.406 -1.391 1 91.62 93 GLU A CA 1
ATOM 726 C C . GLU A 1 93 ? 1.978 -13.484 -1.002 1 91.62 93 GLU A C 1
ATOM 728 O O . GLU A 1 93 ? 1.349 -12.867 -1.866 1 91.62 93 GLU A O 1
ATOM 733 N N . VAL A 1 94 ? 1.71 -13.469 0.291 1 94.88 94 VAL A N 1
ATOM 734 C CA . VAL A 1 94 ? 0.708 -12.539 0.801 1 94.88 94 VAL A CA 1
ATOM 735 C C . VAL A 1 94 ? 1.341 -11.172 1.019 1 94.88 94 VAL A C 1
ATOM 737 O O . VAL A 1 94 ? 2.1 -10.969 1.971 1 94.88 94 VAL A O 1
ATOM 740 N N . MET A 1 95 ? 0.968 -10.297 0.199 1 92.56 95 MET A N 1
ATOM 741 C CA . MET A 1 95 ? 1.549 -8.961 0.297 1 92.56 95 MET A CA 1
ATOM 742 C C . MET A 1 95 ? 0.871 -8.148 1.396 1 92.56 95 MET A C 1
ATOM 744 O O . MET A 1 95 ? 1.533 -7.422 2.135 1 92.56 95 MET A O 1
ATOM 748 N N . ASN A 1 96 ? -0.398 -8.273 1.387 1 94.88 96 ASN A N 1
ATOM 749 C CA . ASN A 1 96 ? -1.198 -7.605 2.404 1 94.88 96 ASN A CA 1
ATOM 750 C C . ASN A 1 96 ? -2.285 -8.523 2.959 1 94.88 96 ASN A C 1
ATOM 752 O O . ASN A 1 96 ? -2.777 -9.406 2.254 1 94.88 96 ASN A O 1
ATOM 756 N N . GLY A 1 97 ? -2.607 -8.273 4.184 1 96.94 97 GLY A N 1
ATOM 757 C CA . GLY A 1 97 ? -3.68 -8.984 4.859 1 96.94 97 GLY A CA 1
ATOM 758 C C . GLY A 1 97 ? -4.387 -8.148 5.906 1 96.94 97 GLY A C 1
ATOM 759 O O . GLY A 1 97 ? -3.74 -7.461 6.699 1 96.94 97 GLY A O 1
ATOM 760 N N . TYR A 1 98 ? -5.672 -8.273 5.887 1 97.38 98 TYR A N 1
ATOM 761 C CA . TYR A 1 98 ? -6.52 -7.48 6.77 1 97.38 98 TYR A CA 1
ATOM 762 C C . TYR A 1 98 ? -7.562 -8.359 7.457 1 97.38 98 TYR A C 1
ATOM 764 O O . TYR A 1 98 ? -8.141 -9.25 6.832 1 97.38 98 TYR A O 1
ATOM 772 N N . TYR A 1 99 ? -7.727 -8.109 8.766 1 97.62 99 TYR A N 1
ATOM 773 C CA . TYR A 1 99 ? -8.891 -8.625 9.477 1 97.62 99 TYR A CA 1
ATOM 774 C C . TYR A 1 99 ? -10.094 -7.695 9.297 1 97.62 99 TYR A C 1
ATOM 776 O O . TYR A 1 99 ? -10 -6.492 9.555 1 97.62 99 TYR A O 1
ATOM 784 N N . VAL A 1 100 ? -11.172 -8.281 8.812 1 97.19 100 VAL A N 1
ATOM 785 C CA . VAL A 1 100 ? -12.25 -7.391 8.375 1 97.19 100 VAL A CA 1
ATOM 786 C C . VAL A 1 100 ? -13.586 -7.898 8.906 1 97.19 100 VAL A C 1
ATOM 788 O O . VAL A 1 100 ? -13.68 -9.016 9.414 1 97.19 100 VAL A O 1
ATOM 791 N N . THR A 1 101 ? -14.57 -6.996 8.859 1 94.31 101 THR A N 1
ATOM 792 C CA . THR A 1 101 ? -15.953 -7.387 9.109 1 94.31 101 THR A CA 1
ATOM 793 C C . THR A 1 101 ? -16.672 -7.727 7.801 1 94.31 101 THR A C 1
ATOM 795 O O . THR A 1 101 ? -16.141 -7.457 6.715 1 94.31 101 THR A O 1
ATOM 798 N N . GLY A 1 102 ? -17.875 -8.336 7.949 1 89.38 102 GLY A N 1
ATOM 799 C CA . GLY A 1 102 ? -18.656 -8.688 6.766 1 89.38 102 GLY A CA 1
ATOM 800 C C . GLY A 1 102 ? -18.781 -10.18 6.559 1 89.38 102 GLY A C 1
ATOM 801 O O . GLY A 1 102 ? -18.797 -10.953 7.523 1 89.38 102 GLY A O 1
ATOM 802 N N . ASP A 1 103 ? -18.828 -10.461 5.227 1 88.62 103 ASP A N 1
ATOM 803 C CA . ASP A 1 103 ? -19.094 -11.859 4.902 1 88.62 103 ASP A CA 1
ATOM 804 C C . ASP A 1 103 ? -17.828 -12.695 5.008 1 88.62 103 ASP A C 1
ATOM 806 O O . ASP A 1 103 ? -17.891 -13.93 5.098 1 88.62 103 ASP A O 1
ATOM 810 N N . ALA A 1 104 ? -16.688 -12.023 4.941 1 94.69 104 ALA A N 1
ATOM 811 C CA . ALA A 1 104 ? -15.406 -12.688 5.113 1 94.69 104 ALA A CA 1
ATOM 812 C C . ALA A 1 104 ? -14.727 -12.242 6.406 1 94.69 104 ALA A C 1
ATOM 814 O O . ALA A 1 104 ? -15.102 -11.219 6.988 1 94.69 104 ALA A O 1
ATOM 815 N N . ASP A 1 105 ? -13.758 -13.039 6.82 1 97 105 ASP A N 1
ATOM 816 C CA . ASP A 1 105 ? -13.008 -12.719 8.031 1 97 105 ASP A CA 1
ATOM 817 C C . ASP A 1 105 ? -11.727 -11.953 7.699 1 97 105 ASP A C 1
ATOM 819 O O . ASP A 1 105 ? -11.289 -11.102 8.477 1 97 105 ASP A O 1
ATOM 823 N N . PHE A 1 106 ? -11.164 -12.344 6.535 1 97.62 106 PHE A N 1
ATOM 824 C CA . PHE A 1 106 ? -9.93 -11.695 6.105 1 97.62 106 PHE A CA 1
ATOM 825 C C . PHE A 1 106 ? -10.008 -11.312 4.629 1 97.62 106 PHE A C 1
ATOM 827 O O . PHE A 1 106 ? -10.68 -11.984 3.844 1 97.62 106 PHE A O 1
ATOM 834 N N . LEU A 1 107 ? -9.336 -10.242 4.309 1 97.88 107 LEU A N 1
ATOM 835 C CA . LEU A 1 107 ? -9.055 -9.867 2.928 1 97.88 107 LEU A CA 1
ATOM 836 C C . LEU A 1 107 ? -7.555 -9.805 2.676 1 97.88 107 LEU A C 1
ATOM 838 O O . LEU A 1 107 ? -6.836 -9.094 3.381 1 97.88 107 LEU A O 1
ATOM 842 N N . LEU A 1 108 ? -7.098 -10.555 1.71 1 97.5 108 LEU A N 1
ATOM 843 C CA . LEU A 1 108 ? -5.68 -10.633 1.39 1 97.5 108 LEU A CA 1
ATOM 844 C C . LEU A 1 108 ? -5.402 -10.086 -0.007 1 97.5 108 LEU A C 1
ATOM 846 O O . LEU A 1 108 ? -6.262 -10.172 -0.889 1 97.5 108 LEU A O 1
ATOM 850 N N . ILE A 1 109 ? -4.289 -9.516 -0.185 1 96 109 ILE A N 1
ATOM 851 C CA . ILE A 1 109 ? -3.715 -9.273 -1.504 1 96 109 ILE A CA 1
ATOM 852 C C . ILE A 1 109 ? -2.545 -10.227 -1.742 1 96 109 ILE A C 1
ATOM 854 O O . ILE A 1 109 ? -1.563 -10.211 -0.997 1 96 109 ILE A O 1
ATOM 858 N N . VAL A 1 110 ? -2.662 -11.008 -2.781 1 95.31 110 VAL A N 1
ATOM 859 C CA . VAL A 1 110 ? -1.683 -12.047 -3.082 1 95.31 110 VAL A CA 1
ATOM 860 C C . VAL A 1 110 ? -1.091 -11.812 -4.469 1 95.31 110 VAL A C 1
ATOM 862 O O . VAL A 1 110 ? -1.81 -11.461 -5.406 1 95.31 110 VAL A O 1
ATOM 865 N N . THR A 1 111 ? 0.187 -12.016 -4.582 1 93.25 111 THR A N 1
ATOM 866 C CA . THR A 1 111 ? 0.854 -11.906 -5.875 1 93.25 111 THR A CA 1
ATOM 867 C C . THR A 1 111 ? 1.462 -13.25 -6.281 1 93.25 111 THR A C 1
ATOM 869 O O . THR A 1 111 ? 1.785 -14.078 -5.422 1 93.25 111 THR A O 1
ATOM 872 N N . ALA A 1 112 ? 1.566 -13.438 -7.551 1 93.81 112 ALA A N 1
ATOM 873 C CA . ALA A 1 112 ? 2.133 -14.672 -8.086 1 93.81 112 ALA A CA 1
ATOM 874 C C . ALA A 1 112 ? 2.822 -14.422 -9.422 1 93.81 112 ALA A C 1
ATOM 876 O O . ALA A 1 112 ? 2.574 -13.406 -10.078 1 93.81 112 ALA A O 1
ATOM 877 N N . GLU A 1 113 ? 3.672 -15.352 -9.758 1 92.38 113 GLU A N 1
ATOM 878 C CA . GLU A 1 113 ? 4.414 -15.266 -11.016 1 92.38 113 GLU A CA 1
ATOM 879 C C . GLU A 1 113 ? 3.531 -15.633 -12.203 1 92.38 113 GLU A C 1
ATOM 881 O O . GLU A 1 113 ? 3.758 -15.156 -13.32 1 92.38 113 GLU A O 1
ATOM 886 N N . SER A 1 114 ? 2.633 -16.5 -11.953 1 93.62 114 SER A N 1
ATOM 887 C CA . SER A 1 114 ? 1.691 -16.969 -12.961 1 93.62 114 SER A CA 1
ATOM 888 C C . SER A 1 114 ? 0.402 -17.484 -12.32 1 93.62 114 SER A C 1
ATOM 890 O O . SER A 1 114 ? 0.315 -17.594 -11.102 1 93.62 114 SER A O 1
ATOM 892 N N . MET A 1 115 ? -0.562 -17.688 -13.195 1 93.25 115 MET A N 1
ATOM 893 C CA . MET A 1 115 ? -1.808 -18.25 -12.688 1 93.25 115 MET A CA 1
ATOM 894 C C . MET A 1 115 ? -1.582 -19.656 -12.133 1 93.25 115 MET A C 1
ATOM 896 O O . MET A 1 115 ? -2.229 -20.062 -11.164 1 93.25 115 MET A O 1
ATOM 900 N N . GLU A 1 116 ? -0.708 -20.359 -12.758 1 94.69 116 GLU A N 1
ATOM 901 C CA . GLU A 1 116 ? -0.352 -21.688 -12.258 1 94.69 116 GLU A CA 1
ATOM 902 C C . GLU A 1 116 ? 0.269 -21.594 -10.859 1 94.69 116 GLU A C 1
ATOM 904 O O . GLU A 1 116 ? -0.081 -22.375 -9.977 1 94.69 116 GLU A O 1
ATOM 909 N N . ASP A 1 117 ? 1.18 -20.641 -10.742 1 92.81 117 ASP A N 1
ATOM 910 C CA . ASP A 1 117 ? 1.793 -20.422 -9.438 1 92.81 117 ASP A CA 1
ATOM 911 C C . ASP A 1 117 ? 0.743 -20.031 -8.398 1 92.81 117 ASP A C 1
ATOM 913 O O . ASP A 1 117 ? 0.815 -20.469 -7.25 1 92.81 117 ASP A O 1
ATOM 917 N N . TYR A 1 118 ? -0.156 -19.234 -8.797 1 93.94 118 TYR A N 1
ATOM 918 C CA . TYR A 1 118 ? -1.231 -18.828 -7.898 1 93.94 118 TYR A CA 1
ATOM 919 C C . TYR A 1 118 ? -2.066 -20.031 -7.469 1 93.94 118 TYR A C 1
ATOM 921 O O . TYR A 1 118 ? -2.412 -20.156 -6.293 1 93.94 118 TYR A O 1
ATOM 929 N N . GLU A 1 119 ? -2.385 -20.797 -8.414 1 92.38 119 GLU A N 1
ATOM 930 C CA . GLU A 1 119 ? -3.158 -22 -8.102 1 92.38 119 GLU A CA 1
ATOM 931 C C . GLU A 1 119 ? -2.426 -22.875 -7.094 1 92.38 119 GLU A C 1
ATOM 933 O O . GLU A 1 119 ? -3.033 -23.391 -6.145 1 92.38 119 GLU A O 1
ATOM 938 N N . GLN A 1 120 ? -1.17 -23.062 -7.309 1 92.56 120 GLN A N 1
ATOM 939 C CA . GLN A 1 120 ? -0.368 -23.844 -6.379 1 92.56 120 GLN A CA 1
ATOM 940 C C . GLN A 1 120 ? -0.355 -23.219 -4.988 1 92.56 120 GLN A C 1
ATOM 942 O O . GLN A 1 120 ? -0.471 -23.922 -3.982 1 92.56 120 GLN A O 1
ATOM 947 N N . PHE A 1 121 ? -0.238 -22 -5.027 1 91.44 121 PHE A N 1
ATOM 948 C CA . PHE A 1 121 ? -0.261 -21.281 -3.758 1 91.44 121 PHE A CA 1
ATOM 949 C C . PHE A 1 121 ? -1.583 -21.5 -3.031 1 91.44 121 PHE A C 1
ATOM 951 O O . PHE A 1 121 ? -1.597 -21.812 -1.836 1 91.44 121 PHE A O 1
ATOM 958 N N . THR A 1 122 ? -2.719 -21.328 -3.713 1 90.25 122 THR A N 1
ATOM 959 C CA . THR A 1 122 ? -4.039 -21.438 -3.109 1 90.25 122 THR A CA 1
ATOM 960 C C . THR A 1 122 ? -4.262 -22.859 -2.562 1 90.25 122 THR A C 1
ATOM 962 O O . THR A 1 122 ? -4.867 -23.031 -1.502 1 90.25 122 THR A O 1
ATOM 965 N N . ARG A 1 123 ? -3.734 -23.766 -3.242 1 88.38 123 ARG A N 1
ATOM 966 C CA . ARG A 1 123 ? -3.852 -25.156 -2.779 1 88.38 123 ARG A CA 1
ATOM 967 C C . ARG A 1 123 ? -3.143 -25.344 -1.443 1 88.38 123 ARG A C 1
ATOM 969 O O . ARG A 1 123 ? -3.711 -25.922 -0.509 1 88.38 123 ARG A O 1
ATOM 976 N N . LYS A 1 124 ? -1.996 -24.859 -1.393 1 86.88 124 LYS A N 1
ATOM 977 C CA . LYS A 1 124 ? -1.171 -25.047 -0.203 1 86.88 124 LYS A CA 1
ATOM 978 C C . LYS A 1 124 ? -1.655 -24.156 0.946 1 86.88 124 LYS A C 1
ATOM 980 O O . LYS A 1 124 ? -1.787 -24.625 2.08 1 86.88 124 LYS A O 1
ATOM 985 N N . PHE A 1 125 ? -2.016 -23 0.679 1 87.12 125 PHE A N 1
ATOM 986 C CA . PHE A 1 125 ? -2.273 -22 1.71 1 87.12 125 PHE A CA 1
ATOM 987 C C . PHE A 1 125 ? -3.719 -22.062 2.186 1 87.12 125 PHE A C 1
ATOM 989 O O . PHE A 1 125 ? -3.996 -21.891 3.373 1 87.12 125 PHE A O 1
ATOM 996 N N . PHE A 1 126 ? -4.617 -22.453 1.349 1 85.5 126 PHE A N 1
ATOM 997 C CA . PHE A 1 126 ? -6.027 -22.391 1.719 1 85.5 126 PHE A CA 1
ATOM 998 C C . PHE A 1 126 ? -6.621 -23.797 1.812 1 85.5 126 PHE A C 1
ATOM 1000 O O . PHE A 1 126 ? -7.227 -24.156 2.824 1 85.5 126 PHE A O 1
ATOM 1007 N N . TYR A 1 127 ? -6.445 -24.547 0.83 1 82.69 127 TYR A N 1
ATOM 1008 C CA . TYR A 1 127 ? -7.133 -25.828 0.745 1 82.69 127 TYR A CA 1
ATOM 1009 C C . TYR A 1 127 ? -6.613 -26.797 1.8 1 82.69 127 TYR A C 1
ATOM 1011 O O . TYR A 1 127 ? -7.383 -27.578 2.371 1 82.69 127 TYR A O 1
ATOM 1019 N N . GLU A 1 128 ? -5.438 -26.672 2.119 1 84.81 128 GLU A N 1
ATOM 1020 C CA . GLU A 1 128 ? -4.859 -27.625 3.051 1 84.81 128 GLU A CA 1
ATOM 1021 C C . GLU A 1 128 ? -4.957 -27.141 4.492 1 84.81 128 GLU A C 1
ATOM 1023 O O . GLU A 1 128 ? -4.551 -27.828 5.422 1 84.81 128 GLU A O 1
ATOM 1028 N N . ASN A 1 129 ? -5.477 -26.047 4.652 1 87.19 129 ASN A N 1
ATOM 1029 C CA . ASN A 1 129 ? -5.637 -25.469 5.988 1 87.19 129 ASN A CA 1
ATOM 1030 C C . ASN A 1 129 ? -7.035 -25.734 6.543 1 87.19 129 ASN A C 1
ATOM 1032 O O . ASN A 1 129 ? -8.016 -25.141 6.086 1 87.19 129 ASN A O 1
ATOM 1036 N N . PRO A 1 130 ? -7.195 -26.562 7.586 1 87.19 130 PRO A N 1
ATOM 1037 C CA . PRO A 1 130 ? -8.508 -26.938 8.102 1 87.19 130 PRO A CA 1
ATOM 1038 C C . PRO A 1 130 ? -9.234 -25.797 8.797 1 87.19 130 PRO A C 1
ATOM 1040 O O . PRO A 1 130 ? -10.438 -25.875 9.039 1 87.19 130 PRO A O 1
ATOM 1043 N N . ASP A 1 131 ? -8.531 -24.781 9.102 1 90.69 131 ASP A N 1
ATOM 1044 C CA . ASP A 1 131 ? -9.133 -23.641 9.797 1 90.69 131 ASP A CA 1
ATOM 1045 C C . ASP A 1 131 ? -9.906 -22.75 8.82 1 90.69 131 ASP A C 1
ATOM 1047 O O . ASP A 1 131 ? -10.641 -21.859 9.242 1 90.69 131 ASP A O 1
ATOM 1051 N N . ILE A 1 132 ? -9.828 -23.016 7.547 1 93.12 132 ILE A N 1
ATOM 1052 C CA . ILE A 1 132 ? -10.453 -22.172 6.527 1 93.12 132 ILE A CA 1
ATOM 1053 C C . ILE A 1 132 ? -11.727 -22.844 6.012 1 93.12 132 ILE A C 1
ATOM 1055 O O . ILE A 1 132 ? -11.688 -23.984 5.535 1 93.12 132 ILE A O 1
ATOM 1059 N N . LYS A 1 133 ? -12.828 -22.156 6.168 1 93.88 133 LYS A N 1
ATOM 1060 C CA . LYS A 1 133 ? -14.125 -22.609 5.668 1 93.88 133 LYS A CA 1
ATOM 1061 C C . LYS A 1 133 ? -14.219 -22.438 4.152 1 93.88 133 LYS A C 1
ATOM 1063 O O . LYS A 1 133 ? -14.773 -23.297 3.459 1 93.88 133 LYS A O 1
ATOM 1068 N N . GLY A 1 134 ? -13.719 -21.344 3.65 1 94.06 134 GLY A N 1
ATOM 1069 C CA . GLY A 1 134 ? -13.758 -21.047 2.229 1 94.06 134 GLY A CA 1
ATOM 1070 C C . GLY A 1 134 ? -13.055 -19.75 1.87 1 94.06 134 GLY A C 1
ATOM 1071 O O . GLY A 1 134 ? -12.609 -19.016 2.752 1 94.06 134 GLY A O 1
ATOM 1072 N N . PHE A 1 135 ? -12.914 -19.609 0.573 1 93.62 135 PHE A N 1
ATOM 1073 C CA . PHE A 1 135 ? -12.312 -18.375 0.089 1 93.62 135 PHE A CA 1
ATOM 1074 C C . PHE A 1 135 ? -12.852 -18.016 -1.292 1 93.62 135 PHE A C 1
ATOM 1076 O O . PHE A 1 135 ? -13.328 -18.891 -2.023 1 93.62 135 PHE A O 1
ATOM 1083 N N . LYS A 1 136 ? -12.875 -16.766 -1.563 1 93.62 136 LYS A N 1
ATOM 1084 C CA . LYS A 1 136 ? -13.25 -16.203 -2.859 1 93.62 136 LYS A CA 1
ATOM 1085 C C . LYS A 1 136 ? -12.148 -15.312 -3.414 1 93.62 136 LYS A C 1
ATOM 1087 O O . LYS A 1 136 ? -11.547 -14.531 -2.678 1 93.62 136 LYS A O 1
ATOM 1092 N N . THR A 1 137 ? -11.906 -15.523 -4.703 1 94.31 137 THR A N 1
ATOM 1093 C CA . THR A 1 137 ? -10.82 -14.781 -5.32 1 94.31 137 THR A CA 1
ATOM 1094 C C . THR A 1 137 ? -11.352 -13.766 -6.32 1 94.31 137 THR A C 1
ATOM 1096 O O . THR A 1 137 ? -12.328 -14.031 -7.027 1 94.31 137 THR A O 1
ATOM 1099 N N . MET A 1 138 ? -10.773 -12.594 -6.34 1 96 138 MET A N 1
ATOM 1100 C CA . MET A 1 138 ? -10.992 -11.57 -7.355 1 96 138 MET A CA 1
ATOM 1101 C C . MET A 1 138 ? -9.68 -11.195 -8.047 1 96 138 MET A C 1
ATOM 1103 O O . MET A 1 138 ? -8.711 -10.828 -7.383 1 96 138 MET A O 1
ATOM 1107 N N . VAL A 1 139 ? -9.727 -11.305 -9.32 1 95.38 139 VAL A N 1
ATOM 1108 C CA . VAL A 1 139 ? -8.539 -10.922 -10.078 1 95.38 139 VAL A CA 1
ATOM 1109 C C . VAL A 1 139 ? -8.43 -9.398 -10.141 1 95.38 139 VAL A C 1
ATOM 1111 O O . VAL A 1 139 ? -9.414 -8.711 -10.422 1 95.38 139 VAL A O 1
ATOM 1114 N N . ILE A 1 140 ? -7.27 -8.891 -9.852 1 96.38 140 ILE A N 1
ATOM 1115 C CA . ILE A 1 140 ? -7.016 -7.465 -10.031 1 96.38 140 ILE A CA 1
ATOM 1116 C C . ILE A 1 140 ? -6.656 -7.184 -11.484 1 96.38 140 ILE A C 1
ATOM 1118 O O . ILE A 1 140 ? -5.547 -7.496 -11.93 1 96.38 140 ILE A O 1
ATOM 1122 N N . MET A 1 141 ? -7.566 -6.586 -12.133 1 94.62 141 MET A N 1
ATOM 1123 C CA . MET A 1 141 ? -7.395 -6.328 -13.562 1 94.62 141 MET A CA 1
ATOM 1124 C C . MET A 1 141 ? -6.629 -5.027 -13.789 1 94.62 141 MET A C 1
ATOM 1126 O O . MET A 1 141 ? -5.938 -4.883 -14.805 1 94.62 141 MET A O 1
ATOM 1130 N N . ASP A 1 142 ? -6.836 -4.117 -12.953 1 94.69 142 ASP A N 1
ATOM 1131 C CA . ASP A 1 142 ? -6.195 -2.811 -13.062 1 94.69 142 ASP A CA 1
ATOM 1132 C C . ASP A 1 142 ? -5.973 -2.193 -11.68 1 94.69 142 ASP A C 1
ATOM 1134 O O . ASP A 1 142 ? -6.863 -2.23 -10.828 1 94.69 142 ASP A O 1
ATOM 1138 N N . ARG A 1 143 ? -4.777 -1.715 -11.523 1 93.19 143 ARG A N 1
ATOM 1139 C CA . ARG A 1 143 ? -4.473 -0.914 -10.344 1 93.19 143 ARG A CA 1
ATOM 1140 C C . ARG A 1 143 ? -4.727 0.566 -10.609 1 93.19 143 ARG A C 1
ATOM 1142 O O . ARG A 1 143 ? -3.814 1.303 -10.984 1 93.19 143 ARG A O 1
ATOM 1149 N N . VAL A 1 144 ? -5.898 1.019 -10.297 1 95.5 144 VAL A N 1
ATOM 1150 C CA . VAL A 1 144 ? -6.363 2.352 -10.664 1 95.5 144 VAL A CA 1
ATOM 1151 C C . VAL A 1 144 ? -5.637 3.404 -9.836 1 95.5 144 VAL A C 1
ATOM 1153 O O . VAL A 1 144 ? -5.207 4.434 -10.359 1 95.5 144 VAL A O 1
ATOM 1156 N N . LYS A 1 145 ? -5.547 3.232 -8.625 1 93.69 145 LYS A N 1
ATOM 1157 C CA . LYS A 1 145 ? -4.867 4.059 -7.637 1 93.69 145 LYS A CA 1
ATOM 1158 C C . LYS A 1 145 ? -4.262 3.201 -6.527 1 93.69 145 LYS A C 1
ATOM 1160 O O . LYS A 1 145 ? -4.98 2.471 -5.84 1 93.69 145 LYS A O 1
ATOM 1165 N N . VAL A 1 146 ? -2.934 3.246 -6.496 1 88.69 146 VAL A N 1
ATOM 1166 C CA . VAL A 1 146 ? -2.271 2.414 -5.496 1 88.69 146 VAL A CA 1
ATOM 1167 C C . VAL A 1 146 ? -1.175 3.217 -4.801 1 88.69 146 VAL A C 1
ATOM 1169 O O . VAL A 1 146 ? -0.397 3.914 -5.453 1 88.69 146 VAL A O 1
ATOM 1172 N N . GLY A 1 147 ? -1.193 3.111 -3.445 1 86.19 147 GLY A N 1
ATOM 1173 C CA . GLY A 1 147 ? -0.164 3.779 -2.664 1 86.19 147 GLY A CA 1
ATOM 1174 C C . GLY A 1 147 ? -0.445 3.77 -1.174 1 86.19 147 GLY A C 1
ATOM 1175 O O . GLY A 1 147 ? -1.368 3.094 -0.715 1 86.19 147 GLY A O 1
ATOM 1176 N N . PHE A 1 148 ? 0.424 4.414 -0.448 1 85.25 148 PHE A N 1
ATOM 1177 C CA . PHE A 1 148 ? 0.287 4.52 1 1 85.25 148 PHE A CA 1
ATOM 1178 C C . PHE A 1 148 ? -0.039 5.953 1.407 1 85.25 148 PHE A C 1
ATOM 1180 O O . PHE A 1 148 ? -0.043 6.277 2.596 1 85.25 148 PHE A O 1
ATOM 1187 N N . PHE A 1 149 ? -0.376 6.691 0.426 1 89.62 149 PHE A N 1
ATOM 1188 C CA . PHE A 1 149 ? -0.591 8.109 0.702 1 89.62 149 PHE A CA 1
ATOM 1189 C C . PHE A 1 149 ? -1.841 8.312 1.549 1 89.62 149 PHE A C 1
ATOM 1191 O O . PHE A 1 149 ? -2.924 7.848 1.188 1 89.62 149 PHE A O 1
ATOM 1198 N N . VAL A 1 150 ? -1.673 8.906 2.652 1 91.06 150 VAL A N 1
ATOM 1199 C CA . VAL A 1 150 ? -2.77 9.32 3.521 1 91.06 150 VAL A CA 1
ATOM 1200 C C . VAL A 1 150 ? -2.967 10.836 3.42 1 91.06 150 VAL A C 1
ATOM 1202 O O . VAL A 1 150 ? -2.035 11.609 3.658 1 91.06 150 VAL A O 1
ATOM 1205 N N . PRO A 1 151 ? -4.164 11.203 3.117 1 89.94 151 PRO A N 1
ATOM 1206 C CA . PRO A 1 151 ? -4.383 12.648 3.018 1 89.94 151 PRO A CA 1
ATOM 1207 C C . PRO A 1 151 ? -4.27 13.359 4.367 1 89.94 151 PRO A C 1
ATOM 1209 O O . PRO A 1 151 ? -4.891 12.938 5.344 1 89.94 151 PRO A O 1
ATOM 1212 N N . ILE A 1 152 ? -3.445 14.391 4.391 1 91.62 152 ILE A N 1
ATOM 1213 C CA . ILE A 1 152 ? -3.264 15.188 5.598 1 91.62 152 ILE A CA 1
ATOM 1214 C C . ILE A 1 152 ? -3.646 16.641 5.324 1 91.62 152 ILE A C 1
ATOM 1216 O O . ILE A 1 152 ? -3.045 17.297 4.469 1 91.62 152 ILE A O 1
ATOM 1220 N N . ASP A 1 153 ? -4.707 17.016 5.93 1 88.69 153 ASP A N 1
ATOM 1221 C CA . ASP A 1 153 ? -5.035 18.438 5.879 1 88.69 153 ASP A CA 1
ATOM 1222 C C . ASP A 1 153 ? -4.195 19.234 6.875 1 88.69 153 ASP A C 1
ATOM 1224 O O . ASP A 1 153 ? -4.547 19.344 8.055 1 88.69 153 ASP A O 1
ATOM 1228 N N . ALA A 1 154 ? -3.203 19.875 6.363 1 90.31 154 ALA A N 1
ATOM 1229 C CA . ALA A 1 154 ? -2.25 20.578 7.223 1 90.31 154 ALA A CA 1
ATOM 1230 C C . ALA A 1 154 ? -2.938 21.688 8.016 1 90.31 154 ALA A C 1
ATOM 1232 O O . ALA A 1 154 ? -2.494 22.031 9.109 1 90.31 154 ALA A O 1
ATOM 1233 N N . GLU A 1 155 ? -4.023 22.141 7.461 1 89.56 155 GLU A N 1
ATOM 1234 C CA . GLU A 1 155 ? -4.703 23.281 8.086 1 89.56 155 GLU A CA 1
ATOM 1235 C C . GLU A 1 155 ? -5.449 22.844 9.344 1 89.56 155 GLU A C 1
ATOM 1237 O O . GLU A 1 155 ? -5.852 23.688 10.148 1 89.56 155 GLU A O 1
ATOM 1242 N N . ARG A 1 156 ? -5.562 21.641 9.539 1 86.69 156 ARG A N 1
ATOM 1243 C CA . ARG A 1 156 ? -6.258 21.141 10.719 1 86.69 156 ARG A CA 1
ATOM 1244 C C . ARG A 1 156 ? -5.332 21.094 11.922 1 86.69 156 ARG A C 1
ATOM 1246 O O . ARG A 1 156 ? -5.785 20.906 13.055 1 86.69 156 ARG A O 1
ATOM 1253 N N . PHE A 1 157 ? -4.094 21.266 11.602 1 88.38 157 PHE A N 1
ATOM 1254 C CA . PHE A 1 157 ? -3.104 21.219 12.672 1 88.38 157 PHE A CA 1
ATOM 1255 C C . PHE A 1 157 ? -2.688 22.625 13.094 1 88.38 157 PHE A C 1
ATOM 1257 O O . PHE A 1 157 ? -2.719 23.547 12.281 1 88.38 157 PHE A O 1
ATOM 1264 N N . LYS A 1 158 ? -2.523 22.703 14.391 1 82.06 158 LYS A N 1
ATOM 1265 C CA . LYS A 1 158 ? -2.18 24.016 14.938 1 82.06 158 LYS A CA 1
ATOM 1266 C C . LYS A 1 158 ? -0.684 24.297 14.812 1 82.06 158 LYS A C 1
ATOM 1268 O O . LYS A 1 158 ? 0.128 23.359 14.867 1 82.06 158 LYS A O 1
ATOM 1273 N N . MET B 1 1 ? 17.656 -2.965 -20.109 1 58.5 1 MET B N 1
ATOM 1274 C CA . MET B 1 1 ? 18.406 -4.176 -19.781 1 58.5 1 MET B CA 1
ATOM 1275 C C . MET B 1 1 ? 17.688 -4.98 -18.703 1 58.5 1 MET B C 1
ATOM 1277 O O . MET B 1 1 ? 17.016 -4.414 -17.828 1 58.5 1 MET B O 1
ATOM 1281 N N . PRO B 1 2 ? 17.734 -6.324 -18.75 1 82.62 2 PRO B N 1
ATOM 1282 C CA . PRO B 1 2 ? 17.016 -7.184 -17.797 1 82.62 2 PRO B CA 1
ATOM 1283 C C . PRO B 1 2 ? 17.578 -7.098 -16.391 1 82.62 2 PRO B C 1
ATOM 1285 O O . PRO B 1 2 ? 18.781 -6.824 -16.219 1 82.62 2 PRO B O 1
ATOM 1288 N N . ILE B 1 3 ? 16.797 -7.012 -15.383 1 91.75 3 ILE B N 1
ATOM 1289 C CA . ILE B 1 3 ? 17.172 -7.051 -13.969 1 91.75 3 ILE B CA 1
ATOM 1290 C C . ILE B 1 3 ? 18 -8.289 -13.688 1 91.75 3 ILE B C 1
ATOM 1292 O O . ILE B 1 3 ? 17.672 -9.391 -14.141 1 91.75 3 ILE B O 1
ATOM 1296 N N . ASP B 1 4 ? 19.203 -8.078 -13.148 1 95.12 4 ASP B N 1
ATOM 1297 C CA . ASP B 1 4 ? 20.016 -9.234 -12.797 1 95.12 4 ASP B CA 1
ATOM 1298 C C . ASP B 1 4 ? 19.969 -9.508 -11.297 1 95.12 4 ASP B C 1
ATOM 1300 O O . ASP B 1 4 ? 19.156 -8.914 -10.578 1 95.12 4 ASP B O 1
ATOM 1304 N N . ARG B 1 5 ? 20.797 -10.477 -10.867 1 95.88 5 ARG B N 1
ATOM 1305 C CA . ARG B 1 5 ? 20.766 -10.945 -9.492 1 95.88 5 ARG B CA 1
ATOM 1306 C C . ARG B 1 5 ? 21.109 -9.828 -8.516 1 95.88 5 ARG B C 1
ATOM 1308 O O . ARG B 1 5 ? 20.5 -9.719 -7.445 1 95.88 5 ARG B O 1
ATOM 1315 N N . LEU B 1 6 ? 22.062 -9.016 -8.844 1 96.31 6 LEU B N 1
ATOM 1316 C CA . LEU B 1 6 ? 22.469 -7.914 -7.977 1 96.31 6 LEU B CA 1
ATOM 1317 C C . LEU B 1 6 ? 21.359 -6.863 -7.875 1 96.31 6 LEU B C 1
ATOM 1319 O O . LEU B 1 6 ? 21.109 -6.336 -6.789 1 96.31 6 LEU B O 1
ATOM 1323 N N . ASP B 1 7 ? 20.734 -6.578 -9.008 1 97.19 7 ASP B N 1
ATOM 1324 C CA . ASP B 1 7 ? 19.578 -5.684 -8.992 1 97.19 7 ASP B CA 1
ATOM 1325 C C . ASP B 1 7 ? 18.484 -6.207 -8.047 1 97.19 7 ASP B C 1
ATOM 1327 O O . ASP B 1 7 ? 17.938 -5.449 -7.254 1 97.19 7 ASP B O 1
ATOM 1331 N N . ALA B 1 8 ? 18.219 -7.477 -8.195 1 96.56 8 ALA B N 1
ATOM 1332 C CA . ALA B 1 8 ? 17.203 -8.109 -7.367 1 96.56 8 ALA B CA 1
ATOM 1333 C C . ALA B 1 8 ? 17.531 -7.965 -5.883 1 96.56 8 ALA B C 1
ATOM 1335 O O . ALA B 1 8 ? 16.641 -7.668 -5.074 1 96.56 8 ALA B O 1
ATOM 1336 N N . LYS B 1 9 ? 18.719 -8.188 -5.527 1 96.88 9 LYS B N 1
ATOM 1337 C CA . LYS B 1 9 ? 19.156 -8.047 -4.137 1 96.88 9 LYS B CA 1
ATOM 1338 C C . LYS B 1 9 ? 18.969 -6.609 -3.652 1 96.88 9 LYS B C 1
ATOM 1340 O O . LYS B 1 9 ? 18.484 -6.383 -2.541 1 96.88 9 LYS B O 1
ATOM 1345 N N . LEU B 1 10 ? 19.422 -5.66 -4.477 1 97.75 10 LEU B N 1
ATOM 1346 C CA . LEU B 1 10 ? 19.25 -4.254 -4.133 1 97.75 10 LEU B CA 1
ATOM 1347 C C . LEU B 1 10 ? 17.781 -3.914 -3.932 1 97.75 10 LEU B C 1
ATOM 1349 O O . LEU B 1 10 ? 17.422 -3.23 -2.969 1 97.75 10 LEU B O 1
ATOM 1353 N N . LEU B 1 11 ? 16.969 -4.41 -4.816 1 97.62 11 LEU B N 1
ATOM 1354 C CA . LEU B 1 11 ? 15.539 -4.145 -4.746 1 97.62 11 LEU B CA 1
ATOM 1355 C C . LEU B 1 11 ? 14.945 -4.691 -3.447 1 97.62 11 LEU B C 1
ATOM 1357 O O . LEU B 1 11 ? 14.102 -4.043 -2.824 1 97.62 11 LEU B O 1
ATOM 1361 N N . ASN B 1 12 ? 15.367 -5.836 -3.072 1 96.5 12 ASN B N 1
ATOM 1362 C CA . ASN B 1 12 ? 14.898 -6.406 -1.812 1 96.5 12 ASN B CA 1
ATOM 1363 C C . ASN B 1 12 ? 15.242 -5.504 -0.63 1 96.5 12 ASN B C 1
ATOM 1365 O O . ASN B 1 12 ? 14.414 -5.297 0.258 1 96.5 12 ASN B O 1
ATOM 1369 N N . LEU B 1 13 ? 16.391 -4.988 -0.623 1 97.19 13 LEU B N 1
ATOM 1370 C CA . LEU B 1 13 ? 16.875 -4.172 0.491 1 97.19 13 LEU B CA 1
ATOM 1371 C C . LEU B 1 13 ? 16.125 -2.844 0.55 1 97.19 13 LEU B C 1
ATOM 1373 O O . LEU B 1 13 ? 15.695 -2.418 1.624 1 97.19 13 LEU B O 1
ATOM 1377 N N . ILE B 1 14 ? 15.859 -2.23 -0.577 1 97.38 14 ILE B N 1
ATOM 1378 C CA . ILE B 1 14 ? 15.336 -0.868 -0.567 1 97.38 14 ILE B CA 1
ATOM 1379 C C . ILE B 1 14 ? 13.812 -0.899 -0.397 1 97.38 14 ILE B C 1
ATOM 1381 O O . ILE B 1 14 ? 13.203 0.119 -0.073 1 97.38 14 ILE B O 1
ATOM 1385 N N . GLN B 1 15 ? 13.188 -2.016 -0.64 1 96.38 15 GLN B N 1
ATOM 1386 C CA . GLN B 1 15 ? 11.75 -2.145 -0.39 1 96.38 15 GLN B CA 1
ATOM 1387 C C . GLN B 1 15 ? 11.445 -2.059 1.103 1 96.38 15 GLN B C 1
ATOM 1389 O O . GLN B 1 15 ? 10.328 -1.713 1.492 1 96.38 15 GLN B O 1
ATOM 1394 N N . THR B 1 16 ? 12.453 -2.383 1.901 1 94.31 16 THR B N 1
ATOM 1395 C CA . THR B 1 16 ? 12.258 -2.389 3.348 1 94.31 16 THR B CA 1
ATOM 1396 C C . THR B 1 16 ? 12.773 -1.093 3.967 1 94.31 16 THR B C 1
ATOM 1398 O O . THR B 1 16 ? 12.195 -0.588 4.934 1 94.31 16 THR B O 1
ATOM 1401 N N . ASN B 1 17 ? 13.852 -0.654 3.398 1 96.5 17 ASN B N 1
ATOM 1402 C CA . ASN B 1 17 ? 14.492 0.573 3.854 1 96.5 17 ASN B CA 1
ATOM 1403 C C . ASN B 1 17 ? 15.258 1.257 2.727 1 96.5 17 ASN B C 1
ATOM 1405 O O . ASN B 1 17 ? 16.359 0.822 2.363 1 96.5 17 ASN B O 1
ATOM 1409 N N . ASN B 1 18 ? 14.688 2.389 2.336 1 97.25 18 ASN B N 1
ATOM 1410 C CA . ASN B 1 18 ? 15.359 3.047 1.218 1 97.25 18 ASN B CA 1
ATOM 1411 C C . ASN B 1 18 ? 16.188 4.238 1.686 1 97.25 18 ASN B C 1
ATOM 1413 O O . ASN B 1 18 ? 16.547 5.102 0.884 1 97.25 18 ASN B O 1
ATOM 1417 N N . ARG B 1 19 ? 16.469 4.297 2.916 1 94.94 19 ARG B N 1
ATOM 1418 C CA . ARG B 1 19 ? 17.297 5.367 3.463 1 94.94 19 ARG B CA 1
ATOM 1419 C C . ARG B 1 19 ? 18.75 4.918 3.619 1 94.94 19 ARG B C 1
ATOM 1421 O O . ARG B 1 19 ? 19.625 5.73 3.92 1 94.94 19 ARG B O 1
ATOM 1428 N N . ARG B 1 20 ? 18.953 3.674 3.443 1 94.75 20 ARG B N 1
ATOM 1429 C CA . ARG B 1 20 ? 20.328 3.211 3.494 1 94.75 20 ARG B CA 1
ATOM 1430 C C . ARG B 1 20 ? 21.172 3.9 2.432 1 94.75 20 ARG B C 1
ATOM 1432 O O . ARG B 1 20 ? 20.75 4.023 1.278 1 94.75 20 ARG B O 1
ATOM 1439 N N . GLY B 1 21 ? 22.344 4.281 2.842 1 94.62 21 GLY B N 1
ATOM 1440 C CA . GLY B 1 21 ? 23.234 4.895 1.882 1 94.62 21 GLY B CA 1
ATOM 1441 C C . GLY B 1 21 ? 23.828 3.906 0.895 1 94.62 21 GLY B C 1
ATOM 1442 O O . GLY B 1 21 ? 23.812 2.697 1.137 1 94.62 21 GLY B O 1
ATOM 1443 N N . SER B 1 22 ? 24.328 4.484 -0.164 1 96.75 22 SER B N 1
ATOM 1444 C CA . SER B 1 22 ? 24.875 3.639 -1.214 1 96.75 22 SER B CA 1
ATOM 1445 C C . SER B 1 22 ? 26.078 2.844 -0.705 1 96.75 22 SER B C 1
ATOM 1447 O O . SER B 1 22 ? 26.312 1.715 -1.143 1 96.75 22 SER B O 1
ATOM 1449 N N . GLU B 1 23 ? 26.812 3.385 0.191 1 97.56 23 GLU B N 1
ATOM 1450 C CA . GLU B 1 23 ? 27.953 2.676 0.761 1 97.56 23 GLU B CA 1
ATOM 1451 C C . GLU B 1 23 ? 27.5 1.435 1.527 1 97.56 23 GLU B C 1
ATOM 1453 O O . GLU B 1 23 ? 28.031 0.342 1.312 1 97.56 23 GLU B O 1
ATOM 1458 N N . GLU B 1 24 ? 26.594 1.605 2.371 1 97.88 24 GLU B N 1
ATOM 1459 C CA . GLU B 1 24 ? 26.062 0.489 3.145 1 97.88 24 GLU B CA 1
ATOM 1460 C C . GLU B 1 24 ? 25.438 -0.568 2.234 1 97.88 24 GLU B C 1
ATOM 1462 O O . GLU B 1 24 ? 25.688 -1.764 2.41 1 97.88 24 GLU B O 1
ATOM 1467 N N . LEU B 1 25 ? 24.656 -0.176 1.275 1 98 25 LEU B N 1
ATOM 1468 C CA . LEU B 1 25 ? 24.047 -1.095 0.328 1 98 25 LEU B CA 1
ATOM 1469 C C . LEU B 1 25 ? 25.094 -1.882 -0.438 1 98 25 LEU B C 1
ATOM 1471 O O . LEU B 1 25 ? 24.953 -3.09 -0.642 1 98 25 LEU B O 1
ATOM 1475 N N . GLY B 1 26 ? 26.094 -1.12 -0.857 1 98.06 26 GLY B N 1
ATOM 1476 C CA . GLY B 1 26 ? 27.188 -1.772 -1.566 1 98.06 26 GLY B CA 1
ATOM 1477 C C . GLY B 1 26 ? 27.844 -2.879 -0.763 1 98.06 26 GLY B C 1
ATOM 1478 O O . GLY B 1 26 ? 28.109 -3.957 -1.292 1 98.06 26 GLY B O 1
ATOM 1479 N N . GLU B 1 27 ? 28.062 -2.662 0.514 1 98 27 GLU B N 1
ATOM 1480 C CA . GLU B 1 27 ? 28.656 -3.654 1.407 1 98 27 GLU B CA 1
ATOM 1481 C C . GLU B 1 27 ? 27.766 -4.895 1.514 1 98 27 GLU B C 1
ATOM 1483 O O . GLU B 1 27 ? 28.281 -6.02 1.566 1 98 27 GLU B O 1
ATOM 1488 N N . LEU B 1 28 ? 26.562 -4.703 1.476 1 96.81 28 LEU B N 1
ATOM 1489 C CA . LEU B 1 28 ? 25.609 -5.789 1.681 1 96.81 28 LEU B CA 1
ATOM 1490 C C . LEU B 1 28 ? 25.5 -6.66 0.433 1 96.81 28 LEU B C 1
ATOM 1492 O O . LEU B 1 28 ? 25.25 -7.863 0.53 1 96.81 28 LEU B O 1
ATOM 1496 N N . VAL B 1 29 ? 25.75 -6.098 -0.733 1 96.94 29 VAL B N 1
ATOM 1497 C CA . VAL B 1 29 ? 25.453 -6.867 -1.939 1 96.94 29 VAL B CA 1
ATOM 1498 C C . VAL B 1 29 ? 26.75 -7.109 -2.713 1 96.94 29 VAL B C 1
ATOM 1500 O O . VAL B 1 29 ? 26.75 -7.773 -3.75 1 96.94 29 VAL B O 1
ATOM 1503 N N . GLY B 1 30 ? 27.859 -6.465 -2.293 1 97 30 GLY B N 1
ATOM 1504 C CA . GLY B 1 30 ? 29.156 -6.688 -2.936 1 97 30 GLY B CA 1
ATOM 1505 C C . GLY B 1 30 ? 29.391 -5.766 -4.117 1 97 30 GLY B C 1
ATOM 1506 O O . GLY B 1 30 ? 29.875 -6.203 -5.16 1 97 30 GLY B O 1
ATOM 1507 N N . LEU B 1 31 ? 29.062 -4.539 -3.961 1 97.5 31 LEU B N 1
ATOM 1508 C CA . LEU B 1 31 ? 29.25 -3.521 -4.992 1 97.5 31 LEU B CA 1
ATOM 1509 C C . LEU B 1 31 ? 29.906 -2.273 -4.41 1 97.5 31 LEU B C 1
ATOM 1511 O O . LEU B 1 31 ? 29.891 -2.07 -3.193 1 97.5 31 LEU B O 1
ATOM 1515 N N . SER B 1 32 ? 30.453 -1.542 -5.332 1 97.94 32 SER B N 1
ATOM 1516 C CA . SER B 1 32 ? 30.875 -0.207 -4.934 1 97.94 32 SER B CA 1
ATOM 1517 C C . SER B 1 32 ? 29.688 0.733 -4.762 1 97.94 32 SER B C 1
ATOM 1519 O O . SER B 1 32 ? 28.609 0.492 -5.316 1 97.94 32 SER B O 1
ATOM 1521 N N . SER B 1 33 ? 29.922 1.802 -4.039 1 97.88 33 SER B N 1
ATOM 1522 C CA . SER B 1 33 ? 28.891 2.822 -3.871 1 97.88 33 SER B CA 1
ATOM 1523 C C . SER B 1 33 ? 28.453 3.393 -5.219 1 97.88 33 SER B C 1
ATOM 1525 O O . SER B 1 33 ? 27.266 3.598 -5.453 1 97.88 33 SER B O 1
ATOM 1527 N N . THR B 1 34 ? 29.391 3.594 -6.051 1 98.12 34 THR B N 1
ATOM 1528 C CA . THR B 1 34 ? 29.109 4.16 -7.367 1 98.12 34 THR B CA 1
ATOM 1529 C C . THR B 1 34 ? 28.281 3.199 -8.203 1 98.12 34 THR B C 1
ATOM 1531 O O . THR B 1 34 ? 27.344 3.619 -8.898 1 98.12 34 THR B O 1
ATOM 1534 N N . ALA B 1 35 ? 28.594 1.961 -8.133 1 97.81 35 ALA B N 1
ATOM 1535 C CA . ALA B 1 35 ? 27.828 0.951 -8.867 1 97.81 35 ALA B CA 1
ATOM 1536 C C . ALA B 1 35 ? 26.391 0.878 -8.367 1 97.81 35 ALA B C 1
ATOM 1538 O O . ALA B 1 35 ? 25.453 0.761 -9.164 1 97.81 35 ALA B O 1
ATOM 1539 N N . VAL B 1 36 ? 26.219 0.961 -7.07 1 98.19 36 VAL B N 1
ATOM 1540 C CA . VAL B 1 36 ? 24.875 0.951 -6.473 1 98.19 36 VAL B CA 1
ATOM 1541 C C . VAL B 1 36 ? 24.078 2.148 -6.977 1 98.19 36 VAL B C 1
ATOM 1543 O O . VAL B 1 36 ? 22.938 1.997 -7.406 1 98.19 36 VAL B O 1
ATOM 1546 N N . GLN B 1 37 ? 24.688 3.295 -6.941 1 97.62 37 GLN B N 1
ATOM 1547 C CA . GLN B 1 37 ? 24 4.512 -7.371 1 97.62 37 GLN B CA 1
ATOM 1548 C C . GLN B 1 37 ? 23.562 4.414 -8.828 1 97.62 37 GLN B C 1
ATOM 1550 O O . GLN B 1 37 ? 22.438 4.758 -9.164 1 97.62 37 GLN B O 1
ATOM 1555 N N . ARG B 1 38 ? 24.453 3.977 -9.609 1 97.69 38 ARG B N 1
ATOM 1556 C CA . ARG B 1 38 ? 24.156 3.844 -11.031 1 97.69 38 ARG B CA 1
ATOM 1557 C C . ARG B 1 38 ? 23.016 2.861 -11.273 1 97.69 38 ARG B C 1
ATOM 1559 O O . ARG B 1 38 ? 22.109 3.137 -12.055 1 97.69 38 ARG B O 1
ATOM 1566 N N . ARG B 1 39 ? 23.062 1.79 -10.633 1 97.62 39 ARG B N 1
ATOM 1567 C CA . ARG B 1 39 ? 22.047 0.758 -10.805 1 97.62 39 ARG B CA 1
ATOM 1568 C C . ARG B 1 39 ? 20.688 1.245 -10.32 1 97.62 39 ARG B C 1
ATOM 1570 O O . ARG B 1 39 ? 19.672 1.063 -11.008 1 97.62 39 ARG B O 1
ATOM 1577 N N . LEU B 1 40 ? 20.656 1.828 -9.156 1 97.62 40 LEU B N 1
ATOM 1578 C CA . LEU B 1 40 ? 19.375 2.32 -8.633 1 97.62 40 LEU B CA 1
ATOM 1579 C C . LEU B 1 40 ? 18.812 3.412 -9.531 1 97.62 40 LEU B C 1
ATOM 1581 O O . LEU B 1 40 ? 17.594 3.465 -9.758 1 97.62 40 LEU B O 1
ATOM 1585 N N . LYS B 1 41 ? 19.672 4.273 -10 1 97.25 41 LYS B N 1
ATOM 1586 C CA . LYS B 1 41 ? 19.234 5.297 -10.938 1 97.25 41 LYS B CA 1
ATOM 1587 C C . LYS B 1 41 ? 18.609 4.668 -12.18 1 97.25 41 LYS B C 1
ATOM 1589 O O . LYS B 1 41 ? 17.547 5.113 -12.633 1 97.25 41 LYS B O 1
ATOM 1594 N N . LYS B 1 42 ? 19.188 3.707 -12.711 1 97.75 42 LYS B N 1
ATOM 1595 C CA . LYS B 1 42 ? 18.688 3.012 -13.891 1 97.75 42 LYS B CA 1
ATOM 1596 C C . LYS B 1 42 ? 17.359 2.322 -13.594 1 97.75 42 LYS B C 1
ATOM 1598 O O . LYS B 1 42 ? 16.422 2.369 -14.406 1 97.75 42 LYS B O 1
ATOM 1603 N N . LEU B 1 43 ? 17.281 1.654 -12.461 1 97.69 43 LEU B N 1
ATOM 1604 C CA . LEU B 1 43 ? 16.078 0.951 -12.062 1 97.69 43 LEU B CA 1
ATOM 1605 C C . LEU B 1 43 ? 14.898 1.92 -11.93 1 97.69 43 LEU B C 1
ATOM 1607 O O . LEU B 1 43 ? 13.766 1.573 -12.25 1 97.69 43 LEU B O 1
ATOM 1611 N N . ARG B 1 44 ? 15.141 3.102 -11.445 1 97.12 44 ARG B N 1
ATOM 1612 C CA . ARG B 1 44 ? 14.117 4.133 -11.352 1 97.12 44 ARG B CA 1
ATOM 1613 C C . ARG B 1 44 ? 13.734 4.648 -12.742 1 97.12 44 ARG B C 1
ATOM 1615 O O . ARG B 1 44 ? 12.555 4.785 -13.055 1 97.12 44 ARG B O 1
ATOM 1622 N N . ALA B 1 45 ? 14.711 4.891 -13.594 1 96.88 45 ALA B N 1
ATOM 1623 C CA . ALA B 1 45 ? 14.469 5.395 -14.945 1 96.88 45 ALA B CA 1
ATOM 1624 C C . ALA B 1 45 ? 13.664 4.395 -15.766 1 96.88 45 ALA B C 1
ATOM 1626 O O . ALA B 1 45 ? 12.828 4.785 -16.594 1 96.88 45 ALA B O 1
ATOM 1627 N N . ASP B 1 46 ? 13.906 3.139 -15.492 1 96.38 46 ASP B N 1
ATOM 1628 C CA . ASP B 1 46 ? 13.258 2.072 -16.25 1 96.38 46 ASP B CA 1
ATOM 1629 C C . ASP B 1 46 ? 11.875 1.764 -15.688 1 96.38 46 ASP B C 1
ATOM 1631 O O . ASP B 1 46 ? 11.148 0.922 -16.219 1 96.38 46 ASP B O 1
ATOM 1635 N N . GLY B 1 47 ? 11.539 2.34 -14.609 1 95.38 47 GLY B N 1
ATOM 1636 C CA . GLY B 1 47 ? 10.203 2.182 -14.047 1 95.38 47 GLY B CA 1
ATOM 1637 C C . GLY B 1 47 ? 10.062 0.947 -13.18 1 95.38 47 GLY B C 1
ATOM 1638 O O . GLY B 1 47 ? 8.953 0.526 -12.859 1 95.38 47 GLY B O 1
ATOM 1639 N N . VAL B 1 48 ? 11.195 0.277 -12.875 1 96.56 48 VAL B N 1
ATOM 1640 C CA . VAL B 1 48 ? 11.156 -0.846 -11.938 1 96.56 48 VAL B CA 1
ATOM 1641 C C . VAL B 1 48 ? 10.805 -0.346 -10.539 1 96.56 48 VAL B C 1
ATOM 1643 O O . VAL B 1 48 ? 10 -0.963 -9.844 1 96.56 48 VAL B O 1
ATOM 1646 N N . ILE B 1 49 ? 11.516 0.699 -10.188 1 96.62 49 ILE B N 1
ATOM 1647 C CA . ILE B 1 49 ? 11.141 1.446 -8.992 1 96.62 49 ILE B CA 1
ATOM 1648 C C . ILE B 1 49 ? 10.211 2.598 -9.375 1 96.62 49 ILE B C 1
ATOM 1650 O O . ILE B 1 49 ? 10.625 3.529 -10.07 1 96.62 49 ILE B O 1
ATOM 1654 N N . GLU B 1 50 ? 9.039 2.594 -8.898 1 94.44 50 GLU B N 1
ATOM 1655 C CA . GLU B 1 50 ? 8.086 3.596 -9.352 1 94.44 50 GLU B CA 1
ATOM 1656 C C . GLU B 1 50 ? 7.996 4.762 -8.367 1 94.44 50 GLU B C 1
ATOM 1658 O O . GLU B 1 50 ? 7.422 5.805 -8.688 1 94.44 50 GLU B O 1
ATOM 1663 N N . GLY B 1 51 ? 8.539 4.551 -7.176 1 95.31 51 GLY B N 1
ATOM 1664 C CA . GLY B 1 51 ? 8.523 5.629 -6.199 1 95.31 51 GLY B CA 1
ATOM 1665 C C . GLY B 1 51 ? 9.312 5.312 -4.945 1 95.31 51 GLY B C 1
ATOM 1666 O O . GLY B 1 51 ? 9.578 4.145 -4.648 1 95.31 51 GLY B O 1
ATOM 1667 N N . ASP B 1 52 ? 9.742 6.363 -4.254 1 97.06 52 ASP B N 1
ATOM 1668 C CA . ASP B 1 52 ? 10.367 6.336 -2.932 1 97.06 52 ASP B CA 1
ATOM 1669 C C . ASP B 1 52 ? 9.555 7.145 -1.925 1 97.06 52 ASP B C 1
ATOM 1671 O O . ASP B 1 52 ? 9.375 8.352 -2.09 1 97.06 52 ASP B O 1
ATOM 1675 N N . VAL B 1 53 ? 9.109 6.418 -0.889 1 97.06 53 VAL B N 1
ATOM 1676 C CA . VAL B 1 53 ? 8.094 7.094 -0.08 1 97.06 53 VAL B CA 1
ATOM 1677 C C . VAL B 1 53 ? 8.312 6.766 1.396 1 97.06 53 VAL B C 1
ATOM 1679 O O . VAL B 1 53 ? 9 5.801 1.729 1 97.06 53 VAL B O 1
ATOM 1682 N N . SER B 1 54 ? 7.727 7.629 2.229 1 97.06 54 SER B N 1
ATOM 1683 C CA . SER B 1 54 ? 7.574 7.336 3.65 1 97.06 54 SER B CA 1
ATOM 1684 C C . SER B 1 54 ? 6.156 6.883 3.973 1 97.06 54 SER B C 1
ATOM 1686 O O . SER B 1 54 ? 5.188 7.426 3.434 1 97.06 54 SER B O 1
ATOM 1688 N N . ILE B 1 55 ? 6.082 5.938 4.77 1 95.06 55 ILE B N 1
ATOM 1689 C CA . ILE B 1 55 ? 4.789 5.395 5.164 1 95.06 55 ILE B CA 1
ATOM 1690 C C . ILE B 1 55 ? 4.324 6.055 6.457 1 95.06 55 ILE B C 1
ATOM 1692 O O . ILE B 1 55 ? 4.953 5.895 7.508 1 95.06 55 ILE B O 1
ATOM 1696 N N . VAL B 1 56 ? 3.203 6.758 6.34 1 95.12 56 VAL B N 1
ATOM 1697 C CA . VAL B 1 56 ? 2.621 7.445 7.488 1 95.12 56 VAL B CA 1
ATOM 1698 C C . VAL B 1 56 ? 1.502 6.594 8.086 1 95.12 56 VAL B C 1
ATOM 1700 O O . VAL B 1 56 ? 0.691 6.023 7.355 1 95.12 56 VAL B O 1
ATOM 1703 N N . VAL B 1 57 ? 1.502 6.551 9.414 1 91.81 57 VAL B N 1
ATOM 1704 C CA . VAL B 1 57 ? 0.465 5.797 10.109 1 91.81 57 VAL B CA 1
ATOM 1705 C C . VAL B 1 57 ? -0.801 6.641 10.227 1 91.81 57 VAL B C 1
ATOM 1707 O O . VAL B 1 57 ? -0.809 7.668 10.906 1 91.81 57 VAL B O 1
ATOM 1710 N N . PRO B 1 58 ? -1.874 6.152 9.641 1 91.06 58 PRO B N 1
ATOM 1711 C CA . PRO B 1 58 ? -3.064 7 9.539 1 91.06 58 PRO B CA 1
ATOM 1712 C C . PRO B 1 58 ? -3.588 7.457 10.898 1 91.06 58 PRO B C 1
ATOM 1714 O O . PRO B 1 58 ? -3.943 8.625 11.062 1 91.06 58 PRO B O 1
ATOM 1717 N N . LYS B 1 59 ? -3.656 6.617 11.883 1 90.31 59 LYS B N 1
ATOM 1718 C CA . LYS B 1 59 ? -4.211 6.965 13.188 1 90.31 59 LYS B CA 1
ATOM 1719 C C . LYS B 1 59 ? -3.436 8.109 13.828 1 90.31 59 LYS B C 1
ATOM 1721 O O . LYS B 1 59 ? -4.008 8.922 14.555 1 90.31 59 LYS B O 1
ATOM 1726 N N . THR B 1 60 ? -2.18 8.203 13.555 1 91.69 60 THR B N 1
ATOM 1727 C CA . THR B 1 60 ? -1.318 9.203 14.172 1 91.69 60 THR B CA 1
ATOM 1728 C C . THR B 1 60 ? -1.597 10.586 13.594 1 91.69 60 THR B C 1
ATOM 1730 O O . THR B 1 60 ? -1.183 11.594 14.172 1 91.69 60 THR B O 1
ATOM 1733 N N . ILE B 1 61 ? -2.287 10.625 12.477 1 92.06 61 ILE B N 1
ATOM 1734 C CA . ILE B 1 61 ? -2.604 11.914 11.867 1 92.06 61 ILE B CA 1
ATOM 1735 C C . ILE B 1 61 ? -4.113 12.133 11.883 1 92.06 61 ILE B C 1
ATOM 1737 O O . ILE B 1 61 ? -4.641 12.922 11.094 1 92.06 61 ILE B O 1
ATOM 1741 N N . GLY B 1 62 ? -4.809 11.398 12.609 1 89.81 62 GLY B N 1
ATOM 1742 C CA . GLY B 1 62 ? -6.219 11.648 12.867 1 89.81 62 GLY B CA 1
ATOM 1743 C C . GLY B 1 62 ? -7.137 10.961 11.875 1 89.81 62 GLY B C 1
ATOM 1744 O O . GLY B 1 62 ? -8.227 11.461 11.578 1 89.81 62 GLY B O 1
ATOM 1745 N N . ARG B 1 63 ? -6.703 9.953 11.273 1 91.19 63 ARG B N 1
ATOM 1746 C CA . ARG B 1 63 ? -7.527 9.18 10.352 1 91.19 63 ARG B CA 1
ATOM 1747 C C . ARG B 1 63 ? -7.547 7.703 10.734 1 91.19 63 ARG B C 1
ATOM 1749 O O . ARG B 1 63 ? -7.02 6.859 10 1 91.19 63 ARG B O 1
ATOM 1756 N N . PRO B 1 64 ? -8.188 7.34 11.75 1 92.62 64 PRO B N 1
ATOM 1757 C CA . PRO B 1 64 ? -8.133 5.977 12.281 1 92.62 64 PRO B CA 1
ATOM 1758 C C . PRO B 1 64 ? -9.055 5.016 11.539 1 92.62 64 PRO B C 1
ATOM 1760 O O . PRO B 1 64 ? -8.93 3.795 11.68 1 92.62 64 PRO B O 1
ATOM 1763 N N . VAL B 1 65 ? -10.016 5.543 10.805 1 94.06 65 VAL B N 1
ATOM 1764 C CA . VAL B 1 65 ? -11.016 4.695 10.164 1 94.06 65 VAL B CA 1
ATOM 1765 C C . VAL B 1 65 ? -10.523 4.285 8.781 1 94.06 65 VAL B C 1
ATOM 1767 O O . VAL B 1 65 ? -10.094 5.129 7.988 1 94.06 65 VAL B O 1
ATOM 1770 N N . SER B 1 66 ? -10.516 3.068 8.531 1 94.69 66 SER B N 1
ATOM 1771 C CA . SER B 1 66 ? -10.219 2.516 7.215 1 94.69 66 SER B CA 1
ATOM 1772 C C . SER B 1 66 ? -11.211 1.42 6.84 1 94.69 66 SER B C 1
ATOM 1774 O O . SER B 1 66 ? -11.57 0.589 7.676 1 94.69 66 SER B O 1
ATOM 1776 N N . MET B 1 67 ? -11.664 1.456 5.586 1 95.94 67 MET B N 1
ATOM 1777 C CA . MET B 1 67 ? -12.672 0.509 5.117 1 95.94 67 MET B CA 1
ATOM 1778 C C . MET B 1 67 ? -12.336 0.01 3.715 1 95.94 67 MET B C 1
ATOM 1780 O O . MET B 1 67 ? -11.805 0.76 2.895 1 95.94 67 MET B O 1
ATOM 1784 N N . PHE B 1 68 ? -12.68 -1.25 3.518 1 97.06 68 PHE B N 1
ATOM 1785 C CA . PHE B 1 68 ? -12.82 -1.73 2.148 1 97.06 68 PHE B CA 1
ATOM 1786 C C . PHE B 1 68 ? -14.219 -1.432 1.615 1 97.06 68 PHE B C 1
ATOM 1788 O O . PHE B 1 68 ? -15.211 -1.587 2.332 1 97.06 68 PHE B O 1
ATOM 1795 N N . VAL B 1 69 ? -14.281 -1.062 0.369 1 96.69 69 VAL B N 1
ATOM 1796 C CA . VAL B 1 69 ? -15.57 -0.843 -0.271 1 96.69 69 VAL B CA 1
ATOM 1797 C C . VAL B 1 69 ? -15.617 -1.585 -1.605 1 96.69 69 VAL B C 1
ATOM 1799 O O . VAL B 1 69 ? -14.805 -1.33 -2.494 1 96.69 69 VAL B O 1
ATOM 1802 N N . LEU B 1 70 ? -16.531 -2.539 -1.696 1 96.62 70 LEU B N 1
ATOM 1803 C CA . LEU B 1 70 ? -16.859 -3.18 -2.969 1 96.62 70 LEU B CA 1
ATOM 1804 C C . LEU B 1 70 ? -17.922 -2.393 -3.721 1 96.62 70 LEU B C 1
ATOM 1806 O O . LEU B 1 70 ? -19.016 -2.186 -3.207 1 96.62 70 LEU B O 1
ATOM 1810 N N . VAL B 1 71 ? -17.562 -2.021 -4.938 1 96.88 71 VAL B N 1
ATOM 1811 C CA . VAL B 1 71 ? -18.469 -1.171 -5.703 1 96.88 71 VAL B CA 1
ATOM 1812 C C . VAL B 1 71 ? -18.953 -1.911 -6.953 1 96.88 71 VAL B C 1
ATOM 1814 O O . VAL B 1 71 ? -18.141 -2.51 -7.668 1 96.88 71 VAL B O 1
ATOM 1817 N N . THR B 1 72 ? -20.219 -1.893 -7.133 1 96.44 72 THR B N 1
ATOM 1818 C CA . THR B 1 72 ? -20.828 -2.408 -8.359 1 96.44 72 THR B CA 1
ATOM 1819 C C . THR B 1 72 ? -21.438 -1.277 -9.188 1 96.44 72 THR B C 1
ATOM 1821 O O . THR B 1 72 ? -22.203 -0.47 -8.664 1 96.44 72 THR B O 1
ATOM 1824 N N . LEU B 1 73 ? -21.062 -1.248 -10.438 1 95.69 73 LEU B N 1
ATOM 1825 C CA . LEU B 1 73 ? -21.578 -0.209 -11.328 1 95.69 73 LEU B CA 1
ATOM 1826 C C . LEU B 1 73 ? -22.922 -0.62 -11.922 1 95.69 73 LEU B C 1
ATOM 1828 O O . LEU B 1 73 ? -23.234 -1.809 -11.977 1 95.69 73 LEU B O 1
ATOM 1832 N N . GLU B 1 74 ? -23.703 0.377 -12.359 1 91.62 74 GLU B N 1
ATOM 1833 C CA . GLU B 1 74 ? -25 0.133 -12.992 1 91.62 74 GLU B CA 1
ATOM 1834 C C . GLU B 1 74 ? -24.828 -0.585 -14.328 1 91.62 74 GLU B C 1
ATOM 1836 O O . GLU B 1 74 ? -25.609 -1.472 -14.664 1 91.62 74 GLU B O 1
ATOM 1841 N N . ARG B 1 75 ? -23.984 -0.095 -15.094 1 85.94 75 ARG B N 1
ATOM 1842 C CA . ARG B 1 75 ? -23.625 -0.674 -16.391 1 85.94 75 ARG B CA 1
ATOM 1843 C C . ARG B 1 75 ? -22.109 -0.714 -16.562 1 85.94 75 ARG B C 1
ATOM 1845 O O . ARG B 1 75 ? -21.391 0.156 -16.062 1 85.94 75 ARG B O 1
ATOM 1852 N N . GLU B 1 76 ? -21.766 -1.786 -17.156 1 82.31 76 GLU B N 1
ATOM 1853 C CA . GLU B 1 76 ? -20.328 -1.895 -17.438 1 82.31 76 GLU B CA 1
ATOM 1854 C C . GLU B 1 76 ? -20.016 -1.402 -18.844 1 82.31 76 GLU B C 1
ATOM 1856 O O . GLU B 1 76 ? -19.781 -2.205 -19.75 1 82.31 76 GLU B O 1
ATOM 1861 N N . ARG B 1 77 ? -20.203 -0.148 -19 1 88.56 77 ARG B N 1
ATOM 1862 C CA . ARG B 1 77 ? -19.781 0.54 -20.219 1 88.56 77 ARG B CA 1
ATOM 1863 C C . ARG B 1 77 ? -18.422 1.197 -20.047 1 88.56 77 ARG B C 1
ATOM 1865 O O . ARG B 1 77 ? -18.125 1.732 -18.969 1 88.56 77 ARG B O 1
ATOM 1872 N N . ALA B 1 78 ? -17.734 1.184 -21.141 1 90.75 78 ALA B N 1
ATOM 1873 C CA . ALA B 1 78 ? -16.359 1.672 -21.078 1 90.75 78 ALA B CA 1
ATOM 1874 C C . ALA B 1 78 ? -16.297 3.105 -20.562 1 90.75 78 ALA B C 1
ATOM 1876 O O . ALA B 1 78 ? -15.414 3.455 -19.781 1 90.75 78 ALA B O 1
ATOM 1877 N N . ASP B 1 79 ? -17.188 3.93 -21.031 1 93.25 79 ASP B N 1
ATOM 1878 C CA . ASP B 1 79 ? -17.172 5.332 -20.625 1 93.25 79 ASP B CA 1
ATOM 1879 C C . ASP B 1 79 ? -17.484 5.473 -19.125 1 93.25 79 ASP B C 1
ATOM 1881 O O . ASP B 1 79 ? -16.906 6.336 -18.453 1 93.25 79 ASP B O 1
ATOM 1885 N N . ILE B 1 80 ? -18.375 4.672 -18.609 1 93.56 80 ILE B N 1
ATOM 1886 C CA . ILE B 1 80 ? -18.719 4.695 -17.203 1 93.56 80 ILE B CA 1
ATOM 1887 C C . ILE B 1 80 ? -17.547 4.199 -16.359 1 93.56 80 ILE B C 1
ATOM 1889 O O . ILE B 1 80 ? -17.203 4.805 -15.344 1 93.56 80 ILE B O 1
ATOM 1893 N N . VAL B 1 81 ? -16.984 3.164 -16.781 1 95.31 81 VAL B N 1
ATOM 1894 C CA . VAL B 1 81 ? -15.82 2.602 -16.094 1 95.31 81 VAL B CA 1
ATOM 1895 C C . VAL B 1 81 ? -14.695 3.633 -16.062 1 95.31 81 VAL B C 1
ATOM 1897 O O . VAL B 1 81 ? -14.102 3.871 -15 1 95.31 81 VAL B O 1
ATOM 1900 N N . ASP B 1 82 ? -14.43 4.25 -17.125 1 95.31 82 ASP B N 1
ATOM 1901 C CA . ASP B 1 82 ? -13.352 5.238 -17.219 1 95.31 82 ASP B CA 1
ATOM 1902 C C . ASP B 1 82 ? -13.641 6.438 -16.328 1 95.31 82 ASP B C 1
ATOM 1904 O O . ASP B 1 82 ? -12.734 6.953 -15.656 1 95.31 82 ASP B O 1
ATOM 1908 N N . ARG B 1 83 ? -14.828 6.883 -16.312 1 93.44 83 ARG B N 1
ATOM 1909 C CA . ARG B 1 83 ? -15.211 7.996 -15.453 1 93.44 83 ARG B CA 1
ATOM 1910 C C . ARG B 1 83 ? -15.023 7.637 -13.984 1 93.44 83 ARG B C 1
ATOM 1912 O O . ARG B 1 83 ? -14.539 8.445 -13.195 1 93.44 83 ARG B O 1
ATOM 1919 N N . PHE B 1 84 ? -15.438 6.48 -13.633 1 95.12 84 PHE B N 1
ATOM 1920 C CA . PHE B 1 84 ? -15.297 6.066 -12.242 1 95.12 84 PHE B CA 1
ATOM 1921 C C . PHE B 1 84 ? -13.82 5.945 -11.867 1 95.12 84 PHE B C 1
ATOM 1923 O O . PHE B 1 84 ? -13.422 6.348 -10.766 1 95.12 84 PHE B O 1
ATOM 1930 N N . LYS B 1 85 ? -13.016 5.414 -12.75 1 96.44 85 LYS B N 1
ATOM 1931 C CA . LYS B 1 85 ? -11.578 5.363 -12.516 1 96.44 85 LYS B CA 1
ATOM 1932 C C . LYS B 1 85 ? -11.016 6.758 -12.258 1 96.44 85 LYS B C 1
ATOM 1934 O O . LYS B 1 85 ? -10.195 6.945 -11.352 1 96.44 85 LYS B O 1
ATOM 1939 N N . GLN B 1 86 ? -11.414 7.684 -13.047 1 95.44 86 GLN B N 1
ATOM 1940 C CA . GLN B 1 86 ? -10.961 9.055 -12.859 1 95.44 86 GLN B CA 1
ATOM 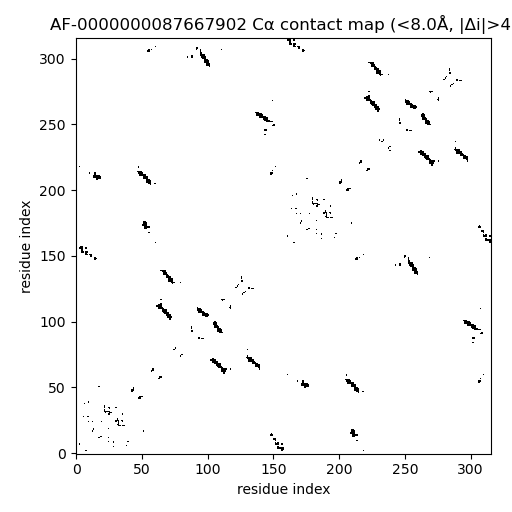1941 C C . GLN B 1 86 ? -11.391 9.602 -11.5 1 95.44 86 GLN B C 1
ATOM 1943 O O . GLN B 1 86 ? -10.617 10.281 -10.82 1 95.44 86 GLN B O 1
ATOM 1948 N N . SER B 1 87 ? -12.602 9.344 -11.125 1 94.44 87 SER B N 1
ATOM 1949 C CA . SER B 1 87 ? -13.109 9.766 -9.82 1 94.44 87 SER B CA 1
ATOM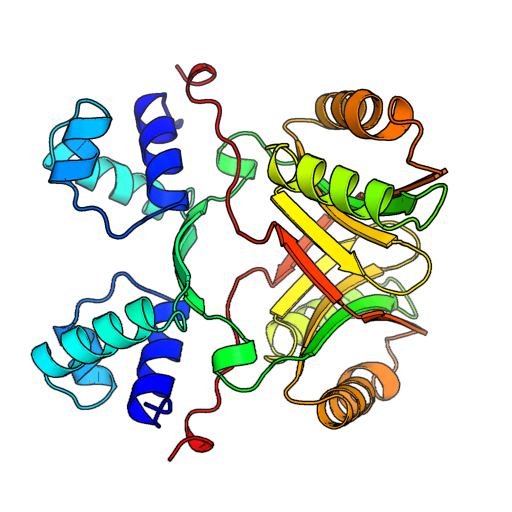 1950 C C . SER B 1 87 ? -12.266 9.188 -8.688 1 94.44 87 SER B C 1
ATOM 1952 O O . SER B 1 87 ? -11.961 9.883 -7.715 1 94.44 87 SER B O 1
ATOM 1954 N N . ILE B 1 88 ? -11.93 7.918 -8.805 1 95.62 88 ILE B N 1
ATOM 1955 C CA . ILE B 1 88 ? -11.094 7.246 -7.816 1 95.62 88 ILE B CA 1
ATOM 1956 C C . ILE B 1 88 ? -9.766 7.984 -7.68 1 95.62 88 ILE B C 1
ATOM 1958 O O . ILE B 1 88 ? -9.336 8.305 -6.57 1 95.62 88 ILE B O 1
ATOM 1962 N N . ARG B 1 89 ? -9.172 8.352 -8.789 1 94.75 89 ARG B N 1
ATOM 1963 C CA . ARG B 1 89 ? -7.863 8.992 -8.805 1 94.75 89 ARG B CA 1
ATOM 1964 C C . ARG B 1 89 ? -7.93 10.383 -8.172 1 94.75 89 ARG B C 1
ATOM 1966 O O . ARG B 1 89 ? -6.969 10.82 -7.535 1 94.75 89 ARG B O 1
ATOM 1973 N N . GLN B 1 90 ? -9.023 11.031 -8.266 1 93.25 90 GLN B N 1
ATOM 1974 C CA . GLN B 1 90 ? -9.141 12.43 -7.875 1 93.25 90 GLN B CA 1
ATOM 1975 C C . GLN B 1 90 ? -9.672 12.57 -6.453 1 93.25 90 GLN B C 1
ATOM 1977 O O . GLN B 1 90 ? -9.758 13.672 -5.914 1 93.25 90 GLN B O 1
ATOM 1982 N N . THR B 1 91 ? -10.031 11.539 -5.852 1 93.25 91 THR B N 1
ATOM 1983 C CA . THR B 1 91 ? -10.648 11.586 -4.531 1 93.25 91 THR B CA 1
ATOM 1984 C C . THR B 1 91 ? -9.641 11.219 -3.449 1 93.25 91 THR B C 1
ATOM 1986 O O . THR B 1 91 ? -9.273 10.047 -3.305 1 93.25 91 THR B O 1
ATOM 1989 N N . PRO B 1 92 ? -9.227 12.109 -2.629 1 89.19 92 PRO B N 1
ATOM 1990 C CA . PRO B 1 92 ? -8.164 11.891 -1.644 1 89.19 92 PRO B CA 1
ATOM 1991 C C . PRO B 1 92 ? -8.547 10.852 -0.591 1 89.19 92 PRO B C 1
ATOM 1993 O O . PRO B 1 92 ? -7.68 10.125 -0.097 1 89.19 92 PRO B O 1
ATOM 1996 N N . GLU B 1 93 ? -9.82 10.75 -0.267 1 91.38 93 GLU B N 1
ATOM 1997 C CA . GLU B 1 93 ? -10.281 9.805 0.746 1 91.38 93 GLU B CA 1
ATOM 1998 C C . GLU B 1 93 ? -10.078 8.367 0.288 1 91.38 93 GLU B C 1
ATOM 2000 O O . GLU B 1 93 ? -9.992 7.453 1.113 1 91.38 93 GLU B O 1
ATOM 2005 N N . VAL B 1 94 ? -10.086 8.219 -1.03 1 94.88 94 VAL B N 1
ATOM 2006 C CA . VAL B 1 94 ? -9.781 6.902 -1.592 1 94.88 94 VAL B CA 1
ATOM 2007 C C . VAL B 1 94 ? -8.273 6.707 -1.654 1 94.88 94 VAL B C 1
ATOM 2009 O O . VAL B 1 94 ? -7.598 7.301 -2.5 1 94.88 94 VAL B O 1
ATOM 2012 N N . MET B 1 95 ? -7.828 5.867 -0.836 1 92.38 95 MET B N 1
ATOM 2013 C CA . MET B 1 95 ? -6.387 5.637 -0.792 1 92.38 95 MET B CA 1
ATOM 2014 C C . MET B 1 95 ? -5.953 4.695 -1.91 1 92.38 95 MET B C 1
ATOM 2016 O O . MET B 1 95 ? -4.906 4.902 -2.531 1 92.38 95 MET B O 1
ATOM 2020 N N . ASN B 1 96 ? -6.727 3.693 -2.049 1 94.81 96 ASN B N 1
ATOM 2021 C CA . ASN B 1 96 ? -6.48 2.721 -3.107 1 94.81 96 ASN B CA 1
ATOM 2022 C C . ASN B 1 96 ? -7.77 2.346 -3.834 1 94.81 96 ASN B C 1
ATOM 2024 O O . ASN B 1 96 ? -8.852 2.369 -3.244 1 94.81 96 ASN B O 1
ATOM 2028 N N . GLY B 1 97 ? -7.598 2.025 -5.078 1 97 97 GLY B N 1
ATOM 2029 C CA . GLY B 1 97 ? -8.695 1.554 -5.914 1 97 97 GLY B CA 1
ATOM 2030 C C . GLY B 1 97 ? -8.25 0.568 -6.977 1 97 97 GLY B C 1
ATOM 2031 O O . GLY B 1 97 ? -7.242 0.789 -7.656 1 97 97 GLY B O 1
ATOM 2032 N N . TYR B 1 98 ? -9.031 -0.447 -7.09 1 97.38 98 TYR B N 1
ATOM 2033 C CA . TYR B 1 98 ? -8.719 -1.533 -8.016 1 97.38 98 TYR B CA 1
ATOM 2034 C C . TYR B 1 98 ? -9.93 -1.894 -8.859 1 97.38 98 TYR B C 1
ATOM 2036 O O . TYR B 1 98 ? -11.055 -1.937 -8.359 1 97.38 98 TYR B O 1
ATOM 2044 N N . TYR B 1 99 ? -9.656 -2.096 -10.172 1 97.56 99 TYR B N 1
ATOM 2045 C CA . TYR B 1 99 ? -10.633 -2.754 -11.031 1 97.56 99 TYR B CA 1
ATOM 2046 C C . TYR B 1 99 ? -10.516 -4.27 -10.938 1 97.56 99 TYR B C 1
ATOM 2048 O O . TYR B 1 99 ? -9.43 -4.824 -11.109 1 97.56 99 TYR B O 1
ATOM 2056 N N . VAL B 1 100 ? -11.641 -4.887 -10.594 1 97.12 100 VAL B N 1
ATOM 2057 C CA . VAL B 1 100 ? -11.508 -6.297 -10.234 1 97.12 100 VAL B CA 1
ATOM 2058 C C . VAL B 1 100 ? -12.594 -7.113 -10.938 1 97.12 100 VAL B C 1
ATOM 2060 O O . VAL B 1 100 ? -13.523 -6.551 -11.523 1 97.12 100 VAL B O 1
ATOM 2063 N N . THR B 1 101 ? -12.375 -8.438 -10.938 1 94.31 101 THR B N 1
ATOM 2064 C CA . THR B 1 101 ? -13.406 -9.367 -11.367 1 94.31 101 THR B CA 1
ATOM 2065 C C . THR B 1 101 ? -14.219 -9.867 -10.172 1 94.31 101 THR B C 1
ATOM 2067 O O . THR B 1 101 ? -13.844 -9.641 -9.023 1 94.31 101 THR B O 1
ATOM 2070 N N . GLY B 1 102 ? -15.359 -10.547 -10.484 1 89.31 102 GLY B N 1
ATOM 2071 C CA . GLY B 1 102 ? -16.188 -11.086 -9.422 1 89.31 102 GLY B CA 1
ATOM 2072 C C . GLY B 1 102 ? -17.547 -10.398 -9.312 1 89.31 102 GLY B C 1
ATOM 2073 O O . GLY B 1 102 ? -18.094 -9.938 -10.312 1 89.31 102 GLY B O 1
ATOM 2074 N N . ASP B 1 103 ? -17.938 -10.352 -8.008 1 88.56 103 ASP B N 1
ATOM 2075 C CA . ASP B 1 103 ? -19.281 -9.836 -7.789 1 88.56 103 ASP B CA 1
ATOM 2076 C C . ASP B 1 103 ? -19.297 -8.305 -7.793 1 88.56 103 ASP B C 1
ATOM 2078 O O . ASP B 1 103 ? -20.359 -7.691 -7.945 1 88.56 103 ASP B O 1
ATOM 2082 N N . ALA B 1 104 ? -18.141 -7.746 -7.59 1 94.56 104 ALA B N 1
ATOM 2083 C CA . ALA B 1 104 ? -18 -6.297 -7.656 1 94.56 104 ALA B CA 1
ATOM 2084 C C . ALA B 1 104 ? -17.125 -5.887 -8.844 1 94.56 104 ALA B C 1
ATOM 2086 O O . ALA B 1 104 ? -16.406 -6.711 -9.406 1 94.56 104 ALA B O 1
ATOM 2087 N N . ASP B 1 105 ? -17.234 -4.609 -9.195 1 97 105 ASP B N 1
ATOM 2088 C CA . ASP B 1 105 ? -16.438 -4.078 -10.297 1 97 105 ASP B CA 1
ATOM 2089 C C . ASP B 1 105 ? -15.156 -3.434 -9.781 1 97 105 ASP B C 1
ATOM 2091 O O . ASP B 1 105 ? -14.125 -3.475 -10.453 1 97 105 ASP B O 1
ATOM 2095 N N . PHE B 1 106 ? -15.312 -2.824 -8.594 1 97.62 106 PHE B N 1
ATOM 2096 C CA . PHE B 1 106 ? -14.164 -2.164 -7.988 1 97.62 106 PHE B CA 1
ATOM 2097 C C . PHE B 1 106 ? -14.047 -2.521 -6.512 1 97.62 106 PHE B C 1
ATOM 2099 O O . PHE B 1 106 ? -15.055 -2.77 -5.844 1 97.62 106 PHE B O 1
ATOM 2106 N N . LEU B 1 107 ? -12.82 -2.562 -6.051 1 97.88 107 LEU B N 1
ATOM 2107 C CA . LEU B 1 107 ? -12.508 -2.615 -4.625 1 97.88 107 LEU B CA 1
ATOM 2108 C C . LEU B 1 107 ? -11.68 -1.406 -4.207 1 97.88 107 LEU B C 1
ATOM 2110 O O . LEU B 1 107 ? -10.625 -1.139 -4.789 1 97.88 107 LEU B O 1
ATOM 2114 N N . LEU B 1 108 ? -12.164 -0.675 -3.25 1 97.5 108 LEU B N 1
ATOM 2115 C CA . LEU B 1 108 ? -11.508 0.541 -2.781 1 97.5 108 LEU B CA 1
ATOM 2116 C C . LEU B 1 108 ? -11.055 0.389 -1.334 1 97.5 108 LEU B C 1
ATOM 2118 O O . LEU B 1 108 ? -11.672 -0.346 -0.559 1 97.5 108 LEU B O 1
ATOM 2122 N N . ILE B 1 109 ? -10 1.008 -0.994 1 95.88 109 ILE B N 1
ATOM 2123 C CA . ILE B 1 109 ? -9.641 1.275 0.393 1 95.88 109 ILE B CA 1
ATOM 2124 C C . ILE B 1 109 ? -9.836 2.756 0.704 1 95.88 109 ILE B C 1
ATOM 2126 O O . ILE B 1 109 ? -9.227 3.619 0.071 1 95.88 109 ILE B O 1
ATOM 2130 N N . VAL B 1 110 ? -10.672 3.025 1.682 1 95.25 110 VAL B N 1
ATOM 2131 C CA . VAL B 1 110 ? -11.055 4.391 2.027 1 95.25 110 VAL B CA 1
ATOM 2132 C C . VAL B 1 110 ? -10.688 4.676 3.482 1 95.25 110 VAL B C 1
ATOM 2134 O O . VAL B 1 110 ? -10.883 3.824 4.355 1 95.25 110 VAL B O 1
ATOM 2137 N N . THR B 1 111 ? -10.188 5.852 3.717 1 93.12 111 THR B N 1
ATOM 2138 C CA . THR B 1 111 ? -9.891 6.277 5.082 1 93.12 111 THR B CA 1
ATOM 2139 C C . THR B 1 111 ? -10.734 7.488 5.469 1 93.12 111 THR B C 1
ATOM 2141 O O . THR B 1 111 ? -11.164 8.258 4.602 1 93.12 111 THR B O 1
ATOM 2144 N N . ALA B 1 112 ? -10.969 7.602 6.73 1 93.62 112 ALA B N 1
ATOM 2145 C CA . ALA B 1 112 ? -11.75 8.711 7.258 1 93.62 112 ALA B CA 1
ATOM 2146 C C . ALA B 1 112 ? -11.32 9.07 8.672 1 93.62 112 ALA B C 1
ATOM 2148 O O . ALA B 1 112 ? -10.68 8.266 9.359 1 93.62 112 ALA B O 1
ATOM 2149 N N . GLU B 1 113 ? -11.68 10.273 9.031 1 92.31 113 GLU B N 1
ATOM 2150 C CA . GLU B 1 113 ? -11.344 10.758 10.367 1 92.31 113 GLU B CA 1
ATOM 2151 C C . GLU B 1 113 ? -12.25 10.148 11.422 1 92.31 113 GLU B C 1
ATOM 2153 O O . GLU B 1 113 ? -11.859 10 12.586 1 92.31 113 GLU B O 1
ATOM 2158 N N . SER B 1 114 ? -13.438 9.891 11.031 1 93.56 114 SER B N 1
ATOM 2159 C CA . SER B 1 114 ? -14.445 9.297 11.898 1 93.56 114 SER B CA 1
ATOM 2160 C C . SER B 1 114 ? -15.492 8.531 11.094 1 93.56 114 SER B C 1
ATOM 2162 O O . SER B 1 114 ? -15.5 8.594 9.867 1 93.56 114 SER B O 1
ATOM 2164 N N . MET B 1 115 ? -16.281 7.77 11.844 1 93.31 115 MET B N 1
ATOM 2165 C CA . MET B 1 115 ? -17.359 7.062 11.164 1 93.31 115 MET B CA 1
ATOM 2166 C C . MET B 1 115 ? -18.359 8.047 10.562 1 93.31 115 MET B C 1
ATOM 2168 O O . MET B 1 115 ? -18.938 7.781 9.508 1 93.31 115 MET B O 1
ATOM 2172 N N . GLU B 1 116 ? -18.547 9.117 11.242 1 94.81 116 GLU B N 1
ATOM 2173 C CA . GLU B 1 116 ? -19.406 10.164 10.711 1 94.81 116 GLU B CA 1
ATOM 2174 C C . GLU B 1 116 ? -18.859 10.727 9.398 1 94.81 116 GLU B C 1
ATOM 2176 O O . GLU B 1 116 ? -19.609 10.906 8.438 1 94.81 116 GLU B O 1
ATOM 2181 N N . ASP B 1 117 ? -17.562 10.977 9.438 1 92.81 117 ASP B N 1
ATOM 2182 C CA . ASP B 1 117 ? -16.906 11.453 8.219 1 92.81 117 ASP B CA 1
ATOM 2183 C C . ASP B 1 117 ? -17.031 10.43 7.094 1 92.81 117 ASP B C 1
ATOM 2185 O O . ASP B 1 117 ? -17.25 10.797 5.934 1 92.81 117 ASP B O 1
ATOM 2189 N N . TYR B 1 118 ? -16.891 9.219 7.434 1 94.12 118 TYR B N 1
ATOM 2190 C CA . TYR B 1 118 ? -17.031 8.148 6.449 1 94.12 118 TYR B CA 1
ATOM 2191 C C . TYR B 1 118 ? -18.438 8.125 5.859 1 94.12 118 TYR B C 1
ATOM 2193 O O . TYR B 1 118 ? -18.609 7.984 4.648 1 94.12 118 TYR B O 1
ATOM 2201 N N . GLU B 1 119 ? -19.359 8.219 6.723 1 92.62 119 GLU B N 1
ATOM 2202 C CA . GLU B 1 119 ? -20.734 8.234 6.258 1 92.62 119 GLU B CA 1
ATOM 2203 C C . GLU B 1 119 ? -20.969 9.391 5.285 1 92.62 119 GLU B C 1
ATOM 2205 O O . GLU B 1 119 ? -21.625 9.219 4.25 1 92.62 119 GLU B O 1
ATOM 22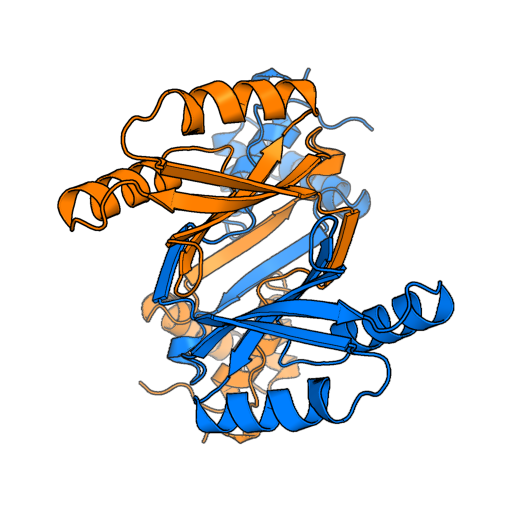10 N N . GLN B 1 120 ? -20.484 10.516 5.629 1 92.75 120 GLN B N 1
ATOM 2211 C CA . GLN B 1 120 ? -20.625 11.68 4.754 1 92.75 120 GLN B CA 1
ATOM 2212 C C . GLN B 1 120 ? -19.938 11.43 3.41 1 92.75 120 GLN B C 1
ATOM 2214 O O . GLN B 1 120 ? -20.484 11.773 2.359 1 92.75 120 GLN B O 1
ATOM 2219 N N . PHE B 1 121 ? -18.844 10.867 3.52 1 91.56 121 PHE B N 1
ATOM 2220 C CA . PHE B 1 121 ? -18.125 10.531 2.299 1 91.56 121 PHE B CA 1
ATOM 2221 C C . PHE B 1 121 ? -18.938 9.586 1.424 1 91.56 121 PHE B C 1
ATOM 2223 O O . PHE B 1 121 ? -19.078 9.812 0.218 1 91.56 121 PHE B O 1
ATOM 2230 N N . THR B 1 122 ? -19.484 8.5 1.986 1 90.69 122 THR B N 1
ATOM 2231 C CA . THR B 1 122 ? -20.234 7.492 1.237 1 90.69 122 THR B CA 1
ATOM 2232 C C . THR B 1 122 ? -21.469 8.102 0.588 1 90.69 122 THR B C 1
ATOM 2234 O O . THR B 1 122 ? -21.828 7.742 -0.537 1 90.69 122 THR B O 1
ATOM 2237 N N . ARG B 1 123 ? -22.016 9 1.258 1 88.94 123 ARG B N 1
ATOM 2238 C CA . ARG B 1 123 ? -23.188 9.68 0.704 1 88.94 123 ARG B CA 1
ATOM 2239 C C . ARG B 1 123 ? -22.828 10.453 -0.558 1 88.94 123 ARG B C 1
ATOM 2241 O O . ARG B 1 123 ? -23.516 10.344 -1.579 1 88.94 123 ARG B O 1
ATOM 2248 N N . LYS B 1 124 ? -21.797 11.141 -0.448 1 87.12 124 LYS B N 1
ATOM 2249 C CA . LYS B 1 124 ? -21.391 12.008 -1.55 1 87.12 124 LYS B CA 1
ATOM 2250 C C . LYS B 1 124 ? -20.781 11.195 -2.689 1 87.12 124 LYS B C 1
ATOM 2252 O O . LYS B 1 124 ? -21.125 11.406 -3.857 1 87.12 124 LYS B O 1
ATOM 2257 N N . PHE B 1 125 ? -20.016 10.25 -2.398 1 87.5 125 PHE B N 1
ATOM 2258 C CA . PHE B 1 125 ? -19.203 9.562 -3.389 1 87.5 125 PHE B CA 1
ATOM 2259 C C . PHE B 1 125 ? -19.969 8.414 -4.023 1 87.5 125 PHE B C 1
ATOM 2261 O O . PHE B 1 125 ? -19.844 8.148 -5.223 1 87.5 125 PHE B O 1
ATOM 2268 N N . PHE B 1 126 ? -20.891 7.816 -3.307 1 85.75 126 PHE B N 1
ATOM 2269 C CA . PHE B 1 126 ? -21.547 6.629 -3.824 1 85.75 126 PHE B CA 1
ATOM 2270 C C . PHE B 1 126 ? -23.031 6.891 -4.055 1 85.75 126 PHE B C 1
ATOM 2272 O O . PHE B 1 126 ? -23.547 6.664 -5.152 1 85.75 126 PHE B O 1
ATOM 2279 N N . TYR B 1 127 ? -23.656 7.352 -3.115 1 83.44 127 TYR B N 1
ATOM 2280 C CA . TYR B 1 127 ? -25.125 7.461 -3.176 1 83.44 127 TYR B CA 1
ATOM 2281 C C . TYR B 1 127 ? -25.547 8.477 -4.227 1 83.44 127 TYR B C 1
ATOM 2283 O O . TYR B 1 127 ? -26.547 8.281 -4.922 1 83.44 127 TYR B O 1
ATOM 2291 N N . GLU B 1 128 ? -24.797 9.422 -4.395 1 85.5 128 GLU B N 1
ATOM 2292 C CA . GLU B 1 128 ? -25.203 10.492 -5.305 1 85.5 128 GLU B CA 1
ATOM 2293 C C . GLU B 1 128 ? -24.688 10.234 -6.719 1 85.5 128 GLU B C 1
ATOM 2295 O O . GLU B 1 128 ? -24.953 11.016 -7.633 1 85.5 128 GLU B O 1
ATOM 2300 N N . ASN B 1 129 ? -24.016 9.234 -6.867 1 87.81 129 ASN B N 1
ATOM 2301 C CA . ASN B 1 129 ? -23.469 8.891 -8.18 1 87.81 129 ASN B CA 1
ATOM 2302 C C . ASN B 1 129 ? -24.375 7.902 -8.914 1 87.81 129 ASN B C 1
ATOM 2304 O O . ASN B 1 129 ? -24.453 6.727 -8.539 1 87.81 129 ASN B O 1
ATOM 2308 N N . PRO B 1 130 ? -25.016 8.281 -10.016 1 87.38 130 PRO B N 1
ATOM 2309 C CA . PRO B 1 130 ? -25.984 7.422 -10.703 1 87.38 130 PRO B CA 1
ATOM 2310 C C . PRO B 1 130 ? -25.328 6.238 -11.406 1 87.38 130 PRO B C 1
ATOM 2312 O O . PRO B 1 130 ? -26.016 5.289 -11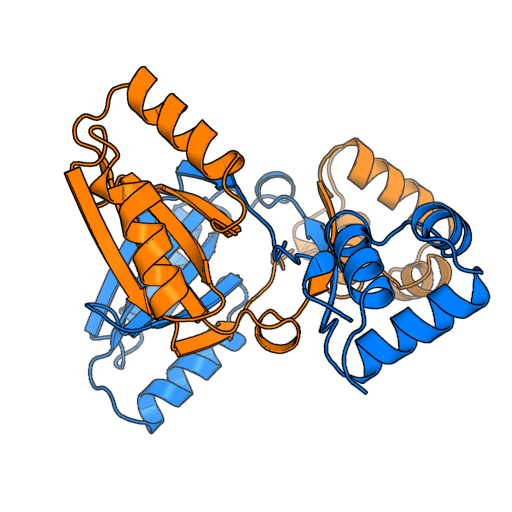.797 1 87.38 130 PRO B O 1
ATOM 2315 N N . ASP B 1 131 ? -24.062 6.277 -11.547 1 90.75 131 ASP B N 1
ATOM 2316 C CA . ASP B 1 131 ? -23.359 5.203 -12.242 1 90.75 131 ASP B CA 1
ATOM 2317 C C . ASP B 1 131 ? -23.125 4.012 -11.312 1 90.75 131 ASP B C 1
ATOM 2319 O O . ASP B 1 131 ? -22.719 2.939 -11.766 1 90.75 131 ASP B O 1
ATOM 2323 N N . ILE B 1 132 ? -23.469 4.141 -10.062 1 93.31 132 ILE B N 1
ATOM 2324 C CA . ILE B 1 132 ? -23.203 3.102 -9.07 1 93.31 132 ILE B CA 1
ATOM 2325 C C . ILE B 1 132 ? -24.5 2.359 -8.734 1 93.31 132 ILE B C 1
ATOM 2327 O O . ILE B 1 132 ? -25.484 2.973 -8.32 1 93.31 132 ILE B O 1
ATOM 2331 N N . LYS B 1 133 ? -24.484 1.076 -8.992 1 93.94 133 LYS B N 1
ATOM 2332 C CA . LYS B 1 133 ? -25.609 0.211 -8.672 1 93.94 133 LYS B CA 1
ATOM 2333 C C . LYS B 1 133 ? -25.688 -0.063 -7.168 1 93.94 133 LYS B C 1
ATOM 2335 O O . LYS B 1 133 ? -26.766 -0.115 -6.59 1 93.94 133 LYS B O 1
ATOM 2340 N N . GLY B 1 134 ? -24.531 -0.26 -6.543 1 94.12 134 GLY B N 1
ATOM 2341 C CA . GLY B 1 134 ? -24.453 -0.549 -5.117 1 94.12 134 GLY B CA 1
ATOM 2342 C C . GLY B 1 134 ? -23.031 -0.68 -4.609 1 94.12 134 GLY B C 1
ATOM 2343 O O . GLY B 1 134 ? -22.078 -0.645 -5.391 1 94.12 134 GLY B O 1
ATOM 2344 N N . PHE B 1 135 ? -22.984 -0.722 -3.285 1 93.75 135 PHE B N 1
ATOM 2345 C CA . PHE B 1 135 ? -21.688 -0.914 -2.664 1 93.75 135 PHE B CA 1
ATOM 2346 C C . PHE B 1 135 ? -21.828 -1.638 -1.329 1 93.75 135 PHE B C 1
ATOM 2348 O O . PHE B 1 135 ? -22.891 -1.611 -0.708 1 93.75 135 PHE B O 1
ATOM 2355 N N . LYS B 1 136 ? -20.828 -2.352 -0.995 1 93.75 136 LYS B N 1
ATOM 2356 C CA . LYS B 1 136 ? -20.703 -3.049 0.282 1 93.75 136 LYS B CA 1
ATOM 2357 C C . LYS B 1 136 ? -19.422 -2.645 1.008 1 93.75 136 LYS B C 1
ATOM 2359 O O . LYS B 1 136 ? -18.359 -2.535 0.39 1 93.75 136 LYS B O 1
ATOM 2364 N N . THR B 1 137 ? -19.609 -2.412 2.303 1 94.31 137 THR B N 1
ATOM 2365 C CA . THR B 1 137 ? -18.469 -1.94 3.078 1 94.31 137 THR B CA 1
ATOM 2366 C C . THR B 1 137 ? -18.016 -3.006 4.07 1 94.31 137 THR B C 1
ATOM 2368 O O . THR B 1 137 ? -18.828 -3.725 4.641 1 94.31 137 THR B O 1
ATOM 2371 N N . MET B 1 138 ? -16.703 -3.139 4.234 1 96.06 138 MET B N 1
ATOM 2372 C CA . MET B 1 138 ? -16.078 -3.941 5.281 1 96.06 138 MET B CA 1
ATOM 2373 C C . MET B 1 138 ? -15.148 -3.088 6.133 1 96.06 138 MET B C 1
ATOM 2375 O O . MET B 1 138 ? -14.242 -2.434 5.605 1 96.06 138 MET B O 1
ATOM 2379 N N . VAL B 1 139 ? -15.398 -3.139 7.391 1 95.38 139 VAL B N 1
ATOM 2380 C CA . VAL B 1 139 ? -14.523 -2.393 8.297 1 95.38 139 VAL B CA 1
ATOM 2381 C C . VAL B 1 139 ? -13.195 -3.125 8.453 1 95.38 139 VAL B C 1
ATOM 2383 O O . VAL B 1 139 ? -13.172 -4.34 8.672 1 95.38 139 VAL B O 1
ATOM 2386 N N . ILE B 1 140 ? -12.117 -2.42 8.328 1 96.44 140 ILE B N 1
ATOM 2387 C CA . ILE B 1 140 ? -10.805 -2.984 8.617 1 96.44 140 ILE B CA 1
ATOM 2388 C C . ILE B 1 140 ? -10.539 -2.922 10.125 1 96.44 140 ILE B C 1
ATOM 2390 O O . ILE B 1 140 ? -10.258 -1.85 10.664 1 96.44 140 ILE B O 1
ATOM 2394 N N . MET B 1 141 ? -10.602 -4.035 10.688 1 94.62 141 MET B N 1
ATOM 2395 C CA . MET B 1 141 ? -10.445 -4.117 12.141 1 94.62 141 MET B CA 1
ATOM 2396 C C . MET B 1 141 ? -8.969 -4.184 12.531 1 94.62 141 MET B C 1
ATOM 2398 O O . MET B 1 141 ? -8.586 -3.738 13.609 1 94.62 141 MET B O 1
ATOM 2402 N N . ASP B 1 142 ? -8.227 -4.812 11.727 1 94.81 142 ASP B N 1
ATOM 2403 C CA . ASP B 1 142 ? -6.801 -4.984 11.977 1 94.81 142 ASP B CA 1
ATOM 2404 C C . ASP B 1 142 ? -6.016 -5.051 10.672 1 94.81 142 ASP B C 1
ATOM 2406 O O . ASP B 1 142 ? -6.418 -5.742 9.734 1 94.81 142 ASP B O 1
ATOM 2410 N N . ARG B 1 143 ? -4.969 -4.289 10.688 1 93.62 143 ARG B N 1
ATOM 2411 C CA . ARG B 1 143 ? -4 -4.395 9.594 1 93.62 143 ARG B CA 1
ATOM 2412 C C . ARG B 1 143 ? -2.924 -5.422 9.922 1 93.62 143 ARG B C 1
ATOM 2414 O O . ARG B 1 143 ? -1.861 -5.074 10.438 1 93.62 143 ARG B O 1
ATOM 2421 N N . VAL B 1 144 ? -3.131 -6.617 9.5 1 95.56 144 VAL B N 1
ATOM 2422 C CA . VAL B 1 144 ? -2.301 -7.746 9.906 1 95.56 144 VAL B CA 1
ATOM 2423 C C . VAL B 1 144 ? -0.936 -7.656 9.227 1 95.56 144 VAL B C 1
ATOM 2425 O O . VAL B 1 144 ? 0.097 -7.883 9.859 1 95.56 144 VAL B O 1
ATOM 2428 N N . LYS B 1 145 ? -0.91 -7.445 7.996 1 93.56 145 LYS B N 1
ATOM 2429 C CA . LYS B 1 145 ? 0.259 -7.266 7.141 1 93.56 145 LYS B CA 1
ATOM 2430 C C . LYS B 1 145 ? -0.007 -6.223 6.059 1 93.56 145 LYS B C 1
ATOM 2432 O O . LYS B 1 145 ? -0.924 -6.379 5.246 1 93.56 145 LYS B O 1
ATOM 2437 N N . VAL B 1 146 ? 0.763 -5.129 6.191 1 88.75 146 VAL B N 1
ATOM 2438 C CA . VAL B 1 146 ? 0.537 -4.059 5.223 1 88.75 146 VAL B CA 1
ATOM 2439 C C . VAL B 1 146 ? 1.876 -3.529 4.715 1 88.75 146 VAL B C 1
ATOM 2441 O O . VAL B 1 146 ? 2.801 -3.307 5.496 1 88.75 146 VAL B O 1
ATOM 2444 N N . GLY B 1 147 ? 1.917 -3.375 3.367 1 86.38 147 GLY B N 1
ATOM 2445 C CA . GLY B 1 147 ? 3.119 -2.828 2.756 1 86.38 147 GLY B CA 1
ATOM 2446 C C . GLY B 1 147 ? 3.133 -2.963 1.245 1 86.38 147 GLY B C 1
ATOM 2447 O O . GLY B 1 147 ? 2.129 -3.342 0.641 1 86.38 147 GLY B O 1
ATOM 2448 N N . PHE B 1 148 ? 4.227 -2.549 0.671 1 85.81 148 PHE B N 1
ATOM 2449 C CA . PHE B 1 148 ? 4.406 -2.619 -0.774 1 85.81 148 PHE B CA 1
ATOM 2450 C C . PHE B 1 148 ? 5.453 -3.668 -1.138 1 85.81 148 PHE B C 1
ATOM 2452 O O . PHE B 1 148 ? 5.832 -3.795 -2.303 1 85.81 148 PHE B O 1
ATOM 2459 N N . PHE B 1 149 ? 5.789 -4.41 -0.168 1 90.19 149 PHE B N 1
ATOM 2460 C CA . PHE B 1 149 ? 6.883 -5.352 -0.387 1 90.19 149 PHE B CA 1
ATOM 2461 C C . PHE B 1 149 ? 6.465 -6.457 -1.349 1 90.19 149 PHE B C 1
ATOM 2463 O O . PHE B 1 149 ? 5.445 -7.117 -1.136 1 90.19 149 PHE B O 1
ATOM 2470 N N . VAL B 1 150 ? 7.172 -6.586 -2.389 1 91.44 150 VAL B N 1
ATOM 2471 C CA . VAL B 1 150 ? 7.02 -7.68 -3.344 1 91.44 150 VAL B CA 1
ATOM 2472 C C . VAL B 1 150 ? 8.172 -8.672 -3.178 1 91.44 150 VAL B C 1
ATOM 2474 O O . VAL B 1 150 ? 9.344 -8.297 -3.27 1 91.44 150 VAL B O 1
ATOM 2477 N N . PRO B 1 151 ? 7.809 -9.891 -2.986 1 90.25 151 PRO B N 1
ATOM 2478 C CA . PRO B 1 151 ? 8.891 -10.867 -2.826 1 90.25 151 PRO B CA 1
ATOM 2479 C C . PRO B 1 151 ? 9.695 -11.07 -4.109 1 90.25 151 PRO B C 1
ATOM 2481 O O . PRO B 1 151 ? 9.109 -11.312 -5.172 1 90.25 151 PRO B O 1
ATOM 2484 N N . ILE B 1 152 ? 11 -10.953 -3.994 1 92.06 152 ILE B N 1
ATOM 2485 C CA . ILE B 1 152 ? 11.891 -11.164 -5.125 1 92.06 152 ILE B CA 1
ATOM 2486 C C . ILE B 1 152 ? 12.875 -12.281 -4.805 1 92.06 152 ILE B C 1
ATOM 2488 O O . ILE B 1 152 ? 13.656 -12.18 -3.852 1 92.06 152 ILE B O 1
ATOM 2492 N N . ASP B 1 153 ? 12.711 -13.344 -5.492 1 88.88 153 ASP B N 1
ATOM 2493 C CA . ASP B 1 153 ? 13.719 -14.391 -5.387 1 88.88 153 ASP B CA 1
ATOM 2494 C C . ASP B 1 153 ? 14.945 -14.055 -6.238 1 88.88 153 ASP B C 1
ATOM 2496 O O . ASP B 1 153 ? 14.961 -14.344 -7.438 1 88.88 153 ASP B O 1
ATOM 2500 N N . ALA B 1 154 ? 15.953 -13.594 -5.594 1 90.31 154 ALA B N 1
ATOM 2501 C CA . ALA B 1 154 ? 17.141 -13.125 -6.309 1 90.31 154 ALA B CA 1
ATOM 2502 C C . ALA B 1 154 ? 17.797 -14.25 -7.098 1 90.31 154 ALA B C 1
ATOM 2504 O O . ALA B 1 154 ? 18.453 -14.008 -8.117 1 90.31 154 ALA B O 1
ATOM 2505 N N . GLU B 1 155 ? 17.562 -15.453 -6.629 1 89.56 155 GLU B N 1
ATOM 2506 C CA . GLU B 1 155 ? 18.219 -16.594 -7.25 1 89.56 155 GLU B CA 1
ATOM 2507 C C . GLU B 1 155 ? 17.594 -16.922 -8.609 1 89.56 155 GLU B C 1
ATOM 2509 O O . GLU B 1 155 ? 18.172 -17.672 -9.398 1 89.56 155 GLU B O 1
ATOM 2514 N N . ARG B 1 156 ? 16.547 -16.344 -8.883 1 86.44 156 ARG B N 1
ATOM 2515 C CA . ARG B 1 156 ? 15.875 -16.594 -10.156 1 86.44 156 ARG B CA 1
ATOM 2516 C C . ARG B 1 156 ? 16.453 -15.719 -11.266 1 86.44 156 ARG B C 1
ATOM 2518 O O . ARG B 1 156 ? 16.188 -15.938 -12.445 1 86.44 156 ARG B O 1
ATOM 2525 N N . PHE B 1 157 ? 17.219 -14.781 -10.812 1 88.31 157 PHE B N 1
ATOM 2526 C CA . PHE B 1 157 ? 17.812 -13.867 -11.773 1 88.31 157 PHE B CA 1
ATOM 2527 C C . PHE B 1 157 ? 19.266 -14.25 -12.055 1 88.31 157 PHE B C 1
ATOM 2529 O O . PHE B 1 157 ? 19.938 -14.836 -11.203 1 88.31 157 PHE B O 1
ATOM 2536 N N . LYS B 1 158 ? 19.562 -14.055 -13.289 1 81.75 158 LYS B N 1
ATOM 2537 C CA . LYS B 1 158 ? 20.922 -14.414 -13.711 1 81.75 158 LYS B CA 1
ATOM 2538 C C . LYS B 1 158 ? 21.906 -13.289 -13.406 1 81.75 158 LYS B C 1
ATOM 2540 O O . LYS B 1 158 ? 21.547 -12.109 -13.484 1 81.75 158 LYS B O 1
#

Radius of gyration: 20.53 Å; Cα contacts (8 Å, |Δi|>4): 579; chains: 2; bounding box: 57×55×42 Å

InterPro domains:
  IPR000485 AsnC-type HTH domain [PF13404] (3-44)
  IPR000485 AsnC-type HTH domain [PR00033] (3-19)
  IPR000485 AsnC-type HTH domain [PR00033] (19-30)
  IPR000485 AsnC-type HTH domain [PR00033] (30-49)
  IPR000485 AsnC-type HTH domain [PS50956] (3-64)
  IPR011008 Dimeric alpha-beta barrel [SSF54909] (65-152)
  IPR011991 ArsR-like helix-turn-helix domain [cd00090] (4-50)
  IPR019885 Transcription regulator HTH, AsnC-type, conserved site [PS00519] (21-47)
  IPR019887 Transcription regulator AsnC/Lrp, ligand binding domain [PF01037] (67-145)
  IPR019888 Transcription regulator AsnC-like [SM00344] (3-112)
  IPR036388 Winged helix-like DNA-binding domain superfamily [G3DSA:1.10.10.10] (3-55)
  IPR036390 Winged helix DNA-binding domain superfamily [SSF46785] (3-62)

Solvent-accessible surface area (backbone atoms only — not comparable to full-atom values): 16625 Å² total; per-residue (Å²): 133,82,76,31,29,67,52,36,48,50,51,58,50,24,36,65,40,52,76,65,48,44,57,60,52,8,69,75,72,75,45,50,38,68,56,41,49,52,48,54,51,48,36,40,75,71,49,38,36,72,43,38,25,33,36,57,40,47,55,76,74,54,29,66,38,42,30,40,36,37,32,26,57,62,57,96,40,72,70,56,51,52,51,50,48,52,50,49,63,73,33,66,50,43,34,27,31,30,35,34,47,71,94,32,43,30,45,31,36,34,51,21,62,35,71,68,52,38,51,53,46,46,45,60,66,45,70,67,31,83,60,46,62,46,70,48,75,24,49,55,76,36,78,68,30,78,66,66,53,69,79,70,68,34,84,79,34,103,132,82,76,30,28,66,52,36,49,51,51,58,50,23,36,66,41,53,75,64,49,44,56,60,52,7,68,74,72,74,46,50,39,66,57,39,49,52,49,54,51,48,36,40,75,70,49,36,36,72,42,38,24,34,37,58,41,47,56,75,73,56,29,65,38,44,30,40,36,38,31,26,56,61,57,95,40,71,70,53,52,51,50,50,48,51,49,49,65,71,33,64,51,43,34,27,32,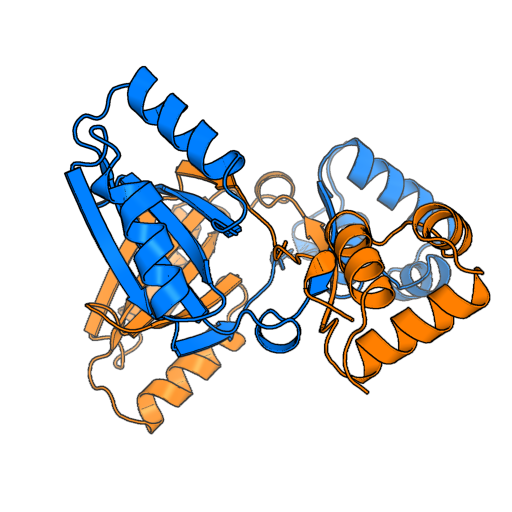29,35,34,47,73,93,32,44,29,45,31,34,36,51,21,63,34,71,68,52,38,50,52,45,46,45,61,68,43,71,68,31,85,62,47,64,48,73,48,73,25,48,54,75,38,80,66,30,78,68,66,54,68,80,69,68,34,84,78,34,99

pLDDT: mean 93.66, std 4.64, range [58.5, 98.19]

Secondary structure (DSSP, 8-state):
----HHHHHHHHHHHH-TTS-HHHHHHHHT--HHHHHHHHHHHHHTTSEEEEEEEEPGGGGT--EEEEEEEEES---HHHHHHHHHHHHH-TTEEEEEEE-SS-SEEEEEEESSHHHHHHHHIIIIIT-TTEEEEEEEEEEEEEE--------GGG--/----HHHHHHHHHHHH-TTS-HHHHHHHHT--HHHHHHHHHHHHHTTSEEEEEEEEPGGGGT--EEEEEEEEES---HHHHHHHHHHHHH-TTEEEEEEE-SS-SEEEEEEESSHHHHHHHHIIIIIT-TTEEEEEEEEEEEEEE--------GGG--

Nearest PDB structures (foldseek):
  3i4p-assembly1_A  TM=9.447E-01  e=3.136E-14  Agrobacterium fabrum str. C58
  2p6s-assembly1_H  TM=9.528E-01  e=1.926E-13  Neisseria meningitidis MC58
  2pn6-assembly1_A  TM=9.389E-01  e=8.773E-12  Sulfurisphaera tokodaii
  2gqq-assembly1_A-2  TM=9.450E-01  e=9.340E-12  Escherichia coli
  4pcq-assembly2_C  TM=7.856E-01  e=7.271E-12  Mycobacterium tuberculosis H37Rv

Sequence (316 aa):
MPIDRLDAKLLNLIQTNNRRGSEELGELVGLSSTAVQRRLKKLRADGVIEGDVSIVVPKTIGRPVSMFVLVTLERERADIVDRFKQSIRQTPEVMNGYYVTGDADFLLIVTAESMEDYEQFTRKFFYENPDIKGFKTMVIMDRVKVGFFVPIDAERFKMPIDRLDAKLLNLIQTNNRRGSEELGELVGLSSTAVQRRLKKLRADGVIEGDVSIVVPKTIGRPVSMFVLVTLERERADIVDRFKQSIRQTPEVMNGYYVTGDADFLLIVTAESMEDYEQFTRKFFYENPDIKGFKTMVIMDRVKVGFFVPIDAERFK

Organism: NCBI:txid484088

Foldseek 3Di:
DDQFLLNLLLLQVVQVPVPDQLPVSCVVSVHHSVVSVVSVVVCCVVCVPVDDDDDDDQVVVQWPWKKKKFWAWPDDDPVLVVVLVVVLVPDPQFPDKDQDDDPGGMITMGIGNDPVRVVVVCCVSAVVDNGTPDMDMDTDPDDPDDGDDDDGDSVVGD/DDQFLLNLLLLQVVQVPVPDQLPVSCVVSVHHSVVSVVSVVVCCVVCVPVDDDDDDDQVVVQWPWKKKKFFAWPDDDPVLVVVLVVVLVPDPQFPDKDQDDDPGGMITMGIGNDPVRVVVVCCVSAVVDNGTPDMDMDTDPDDPDDGDDDDGDSVVGD